Protein AF-A0A522R1K3-F1 (afdb_monomer_lite)

Sequence (287 aa):
ALHNTSAKTVRESTAVKFIVLHETSGGDGGSGFDPPFTSHFVVAADEVRQFNDLAEIEWHATIFNDAGIGIEFKNPDWVRQAEKNSASEYIDANWSGDYPSYTVPSTDKLENLVLLLQRLISKNENGFPSIDPTWLQIVSYNDISNIWNFKDSDIPPDDKKGLKKFFIYSCGTDYMRPDNFGADVKGILSHNSVSNLITVNGKTVIDEDAHTDGSFQALYSWLRIMQSNEINDAFSNAKNLFTNNVITVTTVQSYEGYNKPQGSQGYVPYSALSARKVFLIDIETML

pLDDT: mean 82.37, std 11.81, range [45.44, 97.0]

Foldseek 3Di:
DAADPDDADFAFLLLAFEEEFFELLAAQDDDLDDPPADAQWEFDLPDTDGRYDQRGQGRHQVLCSRHYHYYYYRHNFFDAPVRDDPVWDWAQLCQDPRRRIGTQGDLSRLVRVLVVQVCLQPDPPPRHDHADALDEQFAAQVLCVVFKAFDPVPQDDPVRRRPRFWHFQADLQVQPGPVNDDSPRGHYYYSRNHFDQDADPNDTATAPPGTRGCRLSSQLSSCCPPVVDDSVRSSVLSSCQSHPFKGKIWTPFWGFYWYQPVPHPDIDTPDDTDTDITIIGGRVVSD

Structure (mmCIF, N/CA/C/O backbone):
data_AF-A0A522R1K3-F1
#
_entry.id   AF-A0A522R1K3-F1
#
loop_
_atom_site.group_PDB
_atom_site.id
_atom_site.type_symbol
_atom_site.label_atom_id
_atom_site.label_alt_id
_atom_site.label_comp_id
_atom_site.label_asym_id
_atom_site.label_entity_id
_atom_site.label_seq_id
_atom_site.pdbx_PDB_ins_code
_atom_site.Cartn_x
_atom_site.Cartn_y
_atom_site.Cartn_z
_atom_site.occupancy
_atom_site.B_iso_or_equiv
_atom_site.auth_seq_id
_atom_site.auth_comp_id
_atom_site.auth_asym_id
_atom_site.auth_atom_id
_atom_site.pdbx_PDB_model_num
ATOM 1 N N . ALA A 1 1 ? 23.424 -2.559 -9.495 1.00 49.00 1 ALA A N 1
ATOM 2 C CA . ALA A 1 1 ? 23.321 -3.994 -9.791 1.00 49.00 1 ALA A CA 1
ATOM 3 C C . ALA A 1 1 ? 23.058 -4.143 -11.280 1.00 49.00 1 ALA A C 1
ATOM 5 O O . ALA A 1 1 ? 22.225 -3.408 -11.798 1.00 49.00 1 ALA A O 1
ATOM 6 N N . LEU A 1 2 ? 23.832 -4.983 -11.969 1.00 45.44 2 LEU A N 1
ATOM 7 C CA . LEU A 1 2 ? 23.470 -5.455 -13.308 1.00 45.44 2 LEU A CA 1
ATOM 8 C C . LEU A 1 2 ? 22.247 -6.375 -13.170 1.00 45.44 2 LEU A C 1
ATOM 10 O O . LEU A 1 2 ? 22.067 -6.971 -12.107 1.00 45.44 2 LEU A O 1
ATOM 14 N N . HIS A 1 3 ? 21.438 -6.446 -14.227 1.00 48.97 3 HIS A N 1
ATOM 15 C CA . HIS A 1 3 ? 20.345 -7.406 -14.421 1.00 48.97 3 HIS A CA 1
ATOM 16 C C . HIS A 1 3 ? 20.703 -8.782 -13.839 1.00 48.97 3 HIS A C 1
ATOM 18 O O . HIS A 1 3 ? 21.853 -9.213 -13.992 1.00 48.97 3 HIS A O 1
ATOM 24 N N . ASN A 1 4 ? 19.763 -9.465 -13.173 1.00 52.44 4 ASN A N 1
ATOM 25 C CA . ASN A 1 4 ? 20.041 -10.789 -12.609 1.00 52.44 4 ASN A CA 1
ATOM 26 C C . ASN A 1 4 ? 20.662 -11.710 -13.671 1.00 52.44 4 ASN A C 1
ATOM 28 O O . ASN A 1 4 ? 20.186 -11.793 -14.803 1.00 52.44 4 ASN A O 1
ATOM 32 N N . THR A 1 5 ? 21.767 -12.368 -13.310 1.00 49.44 5 THR A N 1
ATOM 33 C CA . THR A 1 5 ? 22.590 -13.181 -14.222 1.00 49.44 5 THR A CA 1
ATOM 34 C C . THR A 1 5 ? 22.129 -14.637 -14.324 1.00 49.44 5 THR A C 1
ATOM 36 O O . THR A 1 5 ? 22.734 -15.418 -15.058 1.00 49.44 5 THR A O 1
ATOM 39 N N . SER A 1 6 ? 21.058 -15.017 -13.620 1.00 53.59 6 SER A N 1
ATOM 40 C CA . SER A 1 6 ? 20.425 -16.337 -13.704 1.00 53.59 6 SER A CA 1
ATOM 41 C C . SER A 1 6 ? 18.965 -16.226 -14.131 1.00 53.59 6 SER A C 1
ATOM 43 O O . SER A 1 6 ? 18.261 -15.326 -13.682 1.00 53.59 6 SER A O 1
ATOM 45 N N . ALA A 1 7 ? 18.517 -17.168 -14.967 1.00 47.53 7 ALA A N 1
ATOM 46 C CA . ALA A 1 7 ? 17.160 -17.219 -15.504 1.00 47.53 7 ALA A CA 1
ATOM 47 C C . ALA A 1 7 ? 16.118 -17.275 -14.376 1.00 47.53 7 ALA A C 1
ATOM 49 O O . ALA A 1 7 ? 16.031 -18.273 -13.657 1.00 47.53 7 ALA A O 1
ATOM 50 N N . LYS A 1 8 ? 15.342 -16.201 -14.226 1.00 66.31 8 LYS A N 1
ATOM 51 C CA . LYS A 1 8 ? 14.141 -16.178 -13.391 1.00 66.31 8 LYS A CA 1
ATOM 52 C C . LYS A 1 8 ? 12.962 -16.773 -14.148 1.00 66.31 8 LYS A C 1
ATOM 54 O O . LYS A 1 8 ? 12.949 -16.806 -15.379 1.00 66.31 8 LYS A O 1
ATOM 59 N N . THR A 1 9 ? 11.972 -17.264 -13.409 1.00 82.31 9 THR A N 1
ATOM 60 C CA . THR A 1 9 ? 10.681 -17.639 -13.989 1.00 82.31 9 THR A CA 1
ATOM 61 C C . THR A 1 9 ? 10.058 -16.393 -14.611 1.00 82.31 9 THR A C 1
ATOM 63 O O . THR A 1 9 ? 9.935 -15.370 -13.944 1.00 82.31 9 THR A O 1
ATOM 66 N N . VAL A 1 10 ? 9.675 -16.479 -15.882 1.00 86.88 10 VAL A N 1
ATOM 67 C CA . VAL A 1 10 ? 8.982 -15.407 -16.606 1.00 86.88 10 VAL A CA 1
ATOM 68 C C . VAL A 1 10 ? 7.507 -15.782 -16.705 1.00 86.88 10 VAL A C 1
ATOM 70 O O . VAL A 1 10 ? 7.180 -16.917 -17.058 1.00 86.88 10 VAL A O 1
ATOM 73 N N . ARG A 1 11 ? 6.620 -14.843 -16.378 1.00 88.81 11 ARG A N 1
ATOM 74 C CA . ARG A 1 11 ? 5.165 -14.962 -16.564 1.00 88.81 11 ARG A CA 1
ATOM 75 C C . ARG A 1 11 ? 4.738 -14.276 -17.858 1.00 88.81 11 ARG A C 1
ATOM 77 O O . ARG A 1 11 ? 5.422 -13.391 -18.361 1.00 88.81 11 ARG A O 1
ATOM 84 N N . GLU A 1 12 ? 3.554 -14.615 -18.354 1.00 88.62 12 GLU A N 1
ATOM 85 C CA . GLU A 1 12 ? 2.903 -13.800 -19.382 1.00 88.62 12 GLU A CA 1
ATOM 86 C C . GLU A 1 12 ? 2.651 -12.386 -18.845 1.00 88.62 12 GLU A C 1
ATOM 88 O O . GLU A 1 12 ? 2.184 -12.227 -17.714 1.00 88.62 12 GLU A O 1
ATOM 93 N N . SER A 1 13 ? 2.899 -11.347 -19.648 1.00 87.44 13 SER A N 1
ATOM 94 C CA . SER A 1 13 ? 2.684 -9.959 -19.212 1.00 87.44 13 SER A CA 1
ATOM 95 C C . SER A 1 13 ? 1.250 -9.724 -18.729 1.00 87.44 13 SER A C 1
ATOM 97 O O . SER A 1 13 ? 1.048 -9.022 -17.743 1.00 87.44 13 SER A O 1
ATOM 99 N N . THR A 1 14 ? 0.260 -10.389 -19.337 1.00 86.56 14 THR A N 1
ATOM 100 C CA . THR A 1 14 ? -1.162 -10.323 -18.953 1.00 86.56 14 THR A CA 1
ATOM 101 C C . THR A 1 14 ? -1.461 -10.840 -17.545 1.00 86.56 14 THR A C 1
ATOM 103 O O . THR A 1 14 ? -2.552 -10.588 -17.036 1.00 86.56 14 THR A O 1
ATOM 106 N N . ALA A 1 15 ? -0.538 -11.584 -16.924 1.00 87.50 15 ALA A N 1
ATOM 107 C CA . ALA A 1 15 ? -0.676 -12.060 -15.550 1.00 87.50 15 ALA A CA 1
ATOM 108 C C . ALA A 1 15 ? -0.390 -10.963 -14.509 1.00 87.50 15 ALA A C 1
ATOM 110 O O . ALA A 1 15 ? -0.795 -11.106 -13.356 1.00 87.50 15 ALA A O 1
ATOM 111 N N . VAL A 1 16 ? 0.262 -9.862 -14.902 1.00 89.19 16 VAL A N 1
ATOM 112 C CA . VAL A 1 16 ? 0.470 -8.704 -14.026 1.00 89.19 16 VAL A CA 1
ATOM 113 C C . VAL A 1 16 ? -0.879 -8.069 -13.675 1.00 89.19 16 VAL A C 1
ATOM 115 O O . VAL A 1 16 ? -1.729 -7.825 -14.528 1.00 89.19 16 VAL A O 1
ATOM 118 N N . LYS A 1 17 ? -1.088 -7.783 -12.396 1.00 88.38 17 LYS A N 1
ATOM 119 C CA . LYS A 1 17 ? -2.302 -7.131 -11.891 1.00 88.38 17 LYS A CA 1
ATOM 120 C C . LYS A 1 17 ? -1.993 -5.983 -10.949 1.00 88.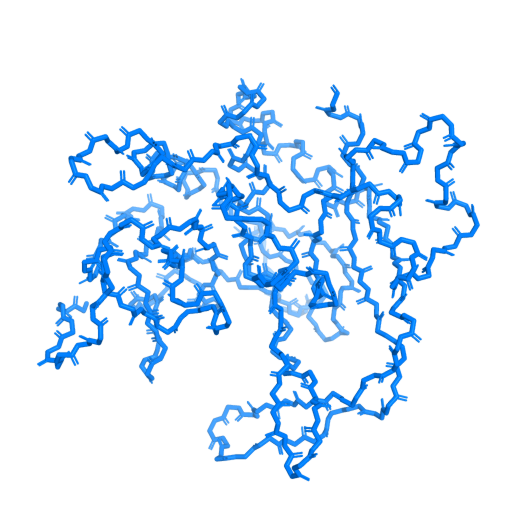38 17 LYS A C 1
ATOM 122 O O . LYS A 1 17 ? -2.757 -5.025 -10.895 1.00 88.38 17 LYS A O 1
ATOM 127 N N . PHE A 1 18 ? -0.889 -6.078 -10.216 1.00 90.38 18 PHE A N 1
ATOM 128 C CA . PHE A 1 18 ? -0.597 -5.163 -9.126 1.00 90.38 18 PHE A CA 1
ATOM 129 C C . PHE A 1 18 ? 0.747 -4.479 -9.308 1.00 90.38 18 PHE A C 1
ATOM 131 O O . PHE A 1 18 ? 1.724 -5.095 -9.733 1.00 90.38 18 PHE A O 1
ATOM 138 N N . ILE A 1 19 ? 0.802 -3.212 -8.922 1.00 93.50 19 ILE A N 1
ATOM 139 C CA . ILE A 1 19 ? 2.052 -2.546 -8.581 1.00 93.50 19 ILE A CA 1
ATOM 140 C C . ILE A 1 19 ? 2.169 -2.604 -7.061 1.00 93.50 19 ILE A C 1
ATOM 142 O O . ILE A 1 19 ? 1.290 -2.107 -6.355 1.00 93.50 19 ILE A O 1
ATOM 146 N N . VAL A 1 20 ? 3.225 -3.249 -6.572 1.00 91.75 20 VAL A N 1
ATOM 147 C CA . VAL A 1 20 ? 3.463 -3.447 -5.143 1.00 91.75 20 VAL A CA 1
ATOM 148 C C . VAL A 1 20 ? 4.571 -2.513 -4.688 1.00 91.75 20 VAL A C 1
ATOM 150 O O . VAL A 1 20 ? 5.688 -2.572 -5.205 1.00 91.75 20 VAL A O 1
ATOM 153 N N . LEU A 1 21 ? 4.246 -1.647 -3.734 1.00 92.00 21 LEU A N 1
ATOM 154 C CA . LEU A 1 21 ? 5.168 -0.661 -3.187 1.00 92.00 21 LEU A CA 1
ATOM 155 C C . LEU A 1 21 ? 5.833 -1.192 -1.921 1.00 92.00 21 LEU A C 1
ATOM 157 O O . LEU A 1 21 ? 5.138 -1.620 -0.997 1.00 92.00 21 LEU A O 1
ATOM 161 N N . HIS A 1 22 ? 7.161 -1.118 -1.906 1.00 86.94 22 HIS A N 1
ATOM 162 C CA . HIS A 1 22 ? 8.041 -1.542 -0.820 1.00 86.94 22 HIS A CA 1
ATOM 163 C C . HIS A 1 22 ? 8.870 -0.374 -0.309 1.00 86.94 22 HIS A C 1
ATOM 165 O O . HIS A 1 22 ? 9.052 0.611 -1.029 1.00 86.94 22 HIS A O 1
ATOM 171 N N . GLU A 1 23 ? 9.418 -0.508 0.892 1.00 84.44 23 GLU A N 1
ATOM 172 C CA . GLU A 1 23 ? 10.498 0.346 1.371 1.00 84.44 23 GLU A CA 1
ATOM 173 C C . GLU A 1 23 ? 11.734 -0.493 1.642 1.00 84.44 23 GLU A C 1
ATOM 175 O O . GLU A 1 23 ? 11.662 -1.582 2.185 1.00 84.44 23 GLU A O 1
ATOM 180 N N . THR A 1 24 ? 12.901 0.041 1.300 1.00 79.19 24 THR A N 1
ATOM 181 C CA . THR A 1 24 ? 14.151 -0.724 1.424 1.00 79.19 24 THR A CA 1
ATOM 182 C C . THR A 1 24 ? 14.628 -0.908 2.867 1.00 79.19 24 THR A C 1
ATOM 184 O O . THR A 1 24 ? 15.633 -1.580 3.096 1.00 79.19 24 THR A O 1
ATOM 187 N N . SER A 1 25 ? 14.036 -0.167 3.809 1.00 72.81 25 SER A N 1
ATOM 188 C CA . SER A 1 25 ? 14.450 0.023 5.210 1.00 72.81 25 SER A CA 1
ATOM 189 C C . SER A 1 25 ? 15.895 0.490 5.461 1.00 72.81 25 SER A C 1
ATOM 191 O O . SER A 1 25 ? 16.253 0.852 6.581 1.00 72.81 25 SER A O 1
ATOM 193 N N . GLY A 1 26 ? 16.730 0.561 4.424 1.00 64.19 26 GLY A N 1
ATOM 194 C CA . GLY A 1 26 ? 18.155 0.877 4.459 1.00 64.19 26 GLY A CA 1
ATOM 195 C C . GLY A 1 26 ? 18.498 2.307 4.047 1.00 64.19 26 GLY A C 1
ATOM 196 O O . GLY A 1 26 ? 19.512 2.516 3.389 1.00 64.19 26 GLY A O 1
ATOM 197 N N . GLY A 1 27 ? 17.688 3.307 4.402 1.00 61.69 27 GLY A N 1
ATOM 198 C CA . GLY A 1 27 ? 17.958 4.701 4.027 1.00 61.69 27 GLY A CA 1
ATOM 199 C C . GLY A 1 27 ? 18.209 4.895 2.524 1.00 61.69 27 GLY A C 1
ATOM 200 O O . GLY A 1 27 ? 17.693 4.157 1.694 1.00 61.69 27 GLY A O 1
ATOM 201 N N . ASP A 1 28 ? 19.024 5.890 2.161 1.00 63.84 28 ASP A N 1
ATOM 202 C CA . ASP A 1 28 ? 19.372 6.158 0.751 1.00 63.84 28 ASP A CA 1
ATOM 203 C C . ASP A 1 28 ? 20.557 5.321 0.229 1.00 63.84 28 ASP A C 1
ATOM 205 O O . ASP A 1 28 ? 20.946 5.414 -0.940 1.00 63.84 28 ASP A O 1
ATOM 209 N N . GLY A 1 29 ? 21.144 4.488 1.091 1.00 59.28 29 GLY A N 1
ATOM 210 C CA . GLY A 1 29 ? 22.273 3.625 0.759 1.00 59.28 29 GLY A CA 1
ATOM 211 C C . GLY A 1 29 ? 21.864 2.332 0.043 1.00 59.28 29 GLY A C 1
ATOM 212 O O . GLY A 1 29 ? 20.708 1.925 0.030 1.00 59.28 29 GLY A O 1
ATOM 213 N N . GLY A 1 30 ? 22.843 1.643 -0.548 1.00 67.69 30 GLY A N 1
ATOM 214 C CA . GLY A 1 30 ? 22.648 0.301 -1.108 1.00 67.69 30 GLY A CA 1
ATOM 215 C C . GLY A 1 30 ? 21.974 0.242 -2.487 1.00 67.69 30 GLY A C 1
ATOM 216 O O . GLY A 1 30 ? 21.688 1.250 -3.142 1.00 67.69 30 GLY A O 1
ATOM 217 N N . SER A 1 31 ? 21.784 -0.987 -2.977 1.00 68.62 31 SER A N 1
ATOM 218 C CA . SER A 1 31 ? 21.205 -1.263 -4.298 1.00 68.62 31 SER A CA 1
ATOM 219 C C . SER A 1 31 ? 19.687 -1.164 -4.340 1.00 68.62 31 SER A C 1
ATOM 221 O O . SER A 1 31 ? 19.173 -0.999 -5.443 1.00 68.62 31 SER A O 1
ATOM 223 N N . GLY A 1 32 ? 19.014 -1.232 -3.189 1.00 68.62 32 GLY A N 1
ATOM 224 C CA . GLY A 1 32 ? 17.555 -1.259 -3.066 1.00 68.62 32 GLY A CA 1
ATOM 225 C C . GLY A 1 32 ? 16.942 -2.652 -2.897 1.00 68.62 32 GLY A C 1
ATOM 226 O O . GLY A 1 32 ? 15.734 -2.754 -2.939 1.00 68.62 32 GLY A O 1
ATOM 227 N N . PHE A 1 33 ? 17.740 -3.713 -2.748 1.00 71.38 33 PHE A N 1
ATOM 228 C CA . PHE A 1 33 ? 17.287 -5.064 -2.383 1.00 71.38 33 PHE A CA 1
ATOM 229 C C . PHE A 1 33 ? 18.489 -5.911 -1.932 1.00 71.38 33 PHE A C 1
ATOM 231 O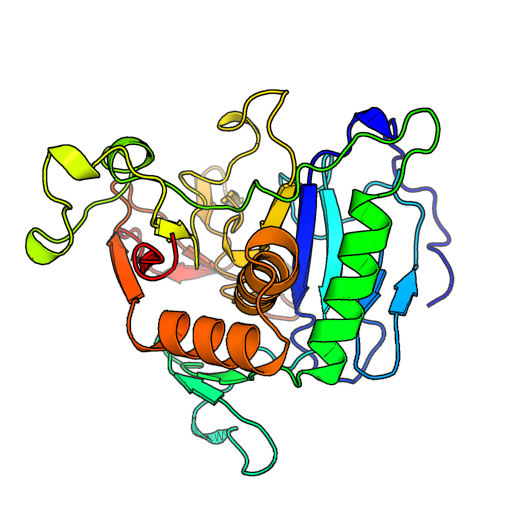 O . PHE A 1 33 ? 19.631 -5.582 -2.289 1.00 71.38 33 PHE A O 1
ATOM 238 N N . ASP A 1 34 ? 18.226 -7.000 -1.200 1.00 68.38 34 ASP A N 1
ATOM 239 C CA . ASP A 1 34 ? 19.223 -7.975 -0.735 1.00 68.38 34 ASP A CA 1
ATOM 240 C C . ASP A 1 34 ? 18.874 -9.397 -1.226 1.00 68.38 34 ASP A C 1
ATOM 242 O O . ASP A 1 34 ? 17.883 -9.982 -0.772 1.00 68.38 34 ASP A O 1
ATOM 246 N N . PRO A 1 35 ? 19.648 -9.973 -2.170 1.00 68.50 35 PRO A N 1
ATOM 247 C CA . PRO A 1 35 ? 19.396 -11.315 -2.674 1.00 68.50 35 PRO A CA 1
ATOM 248 C C . PRO A 1 35 ? 19.244 -12.360 -1.550 1.00 68.50 35 PRO A C 1
ATOM 250 O O . PRO A 1 35 ? 20.038 -12.393 -0.612 1.00 68.50 35 PRO A O 1
ATOM 253 N N . PRO A 1 36 ? 18.271 -13.278 -1.665 1.00 66.94 36 PRO A N 1
ATOM 254 C CA . PRO A 1 36 ? 17.527 -13.594 -2.882 1.00 66.94 36 PRO A CA 1
ATOM 255 C C . PRO A 1 36 ? 16.277 -12.723 -3.114 1.00 66.94 36 PRO A C 1
ATOM 257 O O . PRO A 1 36 ? 15.611 -12.896 -4.135 1.00 66.94 36 PRO A O 1
ATOM 260 N N . PHE A 1 37 ? 15.961 -11.794 -2.208 1.00 77.50 37 PHE A N 1
ATOM 261 C CA . PHE A 1 37 ? 14.847 -10.861 -2.367 1.00 77.50 37 PHE A CA 1
ATOM 262 C C . PHE A 1 37 ? 15.212 -9.791 -3.390 1.00 77.50 37 PHE A C 1
ATOM 264 O O . PHE A 1 37 ? 16.328 -9.270 -3.413 1.00 77.50 37 PHE A O 1
ATOM 271 N N . THR A 1 38 ? 14.305 -9.551 -4.327 1.00 82.50 38 THR A N 1
ATOM 272 C CA . THR A 1 38 ? 14.588 -8.787 -5.544 1.00 82.50 38 THR A CA 1
ATOM 273 C C . THR A 1 38 ? 13.338 -8.062 -6.019 1.00 82.50 38 THR A C 1
ATOM 275 O O . THR A 1 38 ? 12.224 -8.465 -5.693 1.00 82.50 38 THR A O 1
ATOM 278 N N . SER A 1 39 ? 13.523 -6.992 -6.790 1.00 88.94 39 SER A N 1
ATOM 279 C CA . SER A 1 39 ? 12.451 -6.125 -7.270 1.00 88.94 39 SER A CA 1
ATOM 280 C C . SER A 1 39 ? 12.653 -5.721 -8.730 1.00 88.94 39 SER A C 1
ATOM 282 O O . SER A 1 39 ? 13.711 -5.937 -9.330 1.00 88.94 39 SER A O 1
ATOM 284 N N . HIS A 1 40 ? 11.626 -5.109 -9.316 1.00 92.94 40 HIS A N 1
ATOM 285 C CA . HIS A 1 40 ? 11.681 -4.629 -10.695 1.00 92.94 40 HIS A CA 1
ATOM 286 C C . HIS A 1 40 ? 12.310 -3.243 -10.771 1.00 92.94 40 HIS A C 1
ATOM 288 O O . HIS A 1 40 ? 13.076 -2.964 -11.693 1.00 92.94 40 HIS A O 1
ATOM 294 N N . PHE A 1 41 ? 12.006 -2.382 -9.798 1.00 93.75 41 PHE A N 1
ATOM 295 C CA . PHE A 1 41 ? 12.499 -1.012 -9.744 1.00 93.75 41 PHE A CA 1
ATOM 296 C C . PHE A 1 41 ? 13.023 -0.651 -8.365 1.00 93.75 41 PHE A C 1
ATOM 298 O O . PHE A 1 41 ? 12.552 -1.173 -7.360 1.00 93.75 41 PHE A O 1
ATOM 305 N N . VAL A 1 42 ? 13.926 0.327 -8.343 1.00 92.75 42 VAL A N 1
ATOM 306 C CA . VAL A 1 42 ? 14.194 1.159 -7.172 1.00 92.75 42 VAL A CA 1
ATOM 307 C C . VAL A 1 42 ? 13.872 2.618 -7.480 1.00 92.75 42 VAL A C 1
ATOM 309 O O . VAL A 1 42 ? 14.107 3.085 -8.602 1.00 92.75 42 VAL A O 1
ATOM 312 N N . VAL A 1 43 ? 13.362 3.333 -6.480 1.00 93.25 43 VAL A N 1
ATOM 313 C CA . VAL A 1 43 ? 13.085 4.772 -6.526 1.00 93.25 43 VAL A CA 1
ATOM 314 C C . VAL A 1 43 ? 13.776 5.480 -5.361 1.00 93.25 43 VAL A C 1
ATOM 316 O O . VAL A 1 43 ? 13.705 5.028 -4.224 1.00 93.25 43 VAL A O 1
ATOM 319 N N . ALA A 1 44 ? 14.421 6.607 -5.652 1.00 90.31 44 ALA A N 1
ATOM 320 C CA . ALA A 1 44 ? 15.045 7.535 -4.713 1.00 90.31 44 ALA A CA 1
ATOM 321 C C . ALA A 1 44 ? 14.840 8.985 -5.195 1.00 90.31 44 ALA A C 1
ATOM 323 O O . ALA A 1 44 ? 14.106 9.237 -6.152 1.00 90.31 44 ALA A O 1
ATOM 324 N N . ALA A 1 45 ? 15.498 9.956 -4.555 1.00 87.19 45 ALA A N 1
ATOM 325 C CA . ALA A 1 45 ? 15.337 11.377 -4.900 1.00 87.19 45 ALA A CA 1
ATOM 326 C C . ALA A 1 45 ? 15.966 11.701 -6.263 1.00 87.19 45 ALA A C 1
ATOM 328 O O . ALA A 1 45 ? 15.473 12.534 -7.016 1.00 87.19 45 ALA A O 1
ATOM 329 N N . ASP A 1 46 ? 17.047 11.003 -6.582 1.00 87.56 46 ASP A N 1
ATOM 330 C CA . ASP A 1 46 ? 17.899 11.187 -7.750 1.00 87.56 46 ASP A CA 1
ATOM 331 C C . ASP A 1 46 ? 17.966 9.928 -8.634 1.00 87.56 46 ASP A C 1
ATOM 333 O O . ASP A 1 46 ? 18.733 9.875 -9.595 1.00 87.56 46 ASP A O 1
ATOM 337 N N . GLU A 1 47 ? 17.153 8.911 -8.332 1.00 88.69 47 GLU A N 1
ATOM 338 C CA . GLU A 1 47 ? 17.199 7.608 -8.990 1.00 88.69 47 GLU A CA 1
ATOM 339 C C . GLU A 1 47 ? 15.786 7.077 -9.262 1.00 88.69 47 GLU A C 1
ATOM 341 O O . GLU A 1 47 ? 14.982 6.901 -8.353 1.00 88.69 47 GLU A O 1
ATOM 346 N N . VAL A 1 48 ? 15.510 6.739 -10.521 1.00 93.19 48 VAL A N 1
ATOM 347 C CA . VAL A 1 48 ? 14.482 5.758 -10.887 1.00 93.19 48 VAL A CA 1
ATOM 348 C C . VAL A 1 48 ? 15.171 4.750 -11.784 1.00 93.19 48 VAL A C 1
ATOM 350 O O . VAL A 1 48 ? 15.554 5.070 -12.912 1.00 93.19 48 VAL A O 1
ATOM 353 N N . ARG A 1 49 ? 15.385 3.539 -11.278 1.00 91.88 49 ARG A N 1
ATOM 354 C CA . ARG A 1 49 ? 16.137 2.511 -11.998 1.00 91.88 49 ARG A CA 1
ATOM 355 C C . ARG A 1 49 ? 15.343 1.224 -12.065 1.00 91.88 49 ARG A C 1
ATOM 357 O O . ARG A 1 49 ? 14.902 0.714 -11.044 1.00 91.88 49 ARG A O 1
ATOM 364 N N . GLN A 1 50 ? 15.239 0.683 -13.273 1.00 92.06 50 GLN A N 1
ATOM 365 C CA . GLN A 1 50 ? 14.750 -0.667 -13.516 1.00 92.06 50 GLN A CA 1
ATOM 366 C C . GLN A 1 50 ? 15.904 -1.670 -13.416 1.00 92.06 50 GLN A C 1
ATOM 368 O O . GLN A 1 50 ? 16.994 -1.413 -13.933 1.00 92.06 50 GLN A O 1
ATOM 373 N N . PHE A 1 51 ? 15.663 -2.805 -12.770 1.00 87.44 51 PHE A N 1
ATOM 374 C CA . PHE A 1 51 ? 16.627 -3.898 -12.638 1.00 87.44 51 PHE A CA 1
ATOM 375 C C . PHE A 1 51 ? 16.352 -5.055 -13.584 1.00 87.44 51 PHE A C 1
ATOM 377 O O . PHE A 1 51 ? 17.288 -5.551 -14.209 1.00 87.44 51 PHE A O 1
ATOM 384 N N . ASN A 1 52 ? 15.090 -5.476 -13.650 1.00 86.25 52 ASN A N 1
ATOM 385 C CA . ASN A 1 52 ? 14.647 -6.695 -14.323 1.00 86.25 52 ASN A CA 1
ATOM 386 C C . ASN A 1 52 ? 13.400 -6.394 -15.175 1.00 86.25 52 ASN A C 1
ATOM 388 O O . ASN A 1 52 ? 12.767 -5.338 -15.022 1.00 86.25 52 ASN A O 1
ATOM 392 N N . ASP A 1 53 ? 13.063 -7.287 -16.105 1.00 88.88 53 ASP A N 1
ATOM 393 C CA . ASP A 1 53 ? 11.869 -7.147 -16.944 1.00 88.88 53 ASP A CA 1
ATOM 394 C C . ASP A 1 53 ? 10.572 -7.231 -16.113 1.00 88.88 53 ASP A C 1
ATOM 396 O O . ASP A 1 53 ? 10.514 -7.942 -15.117 1.00 88.88 53 ASP A O 1
ATOM 400 N N . LEU A 1 54 ? 9.504 -6.530 -16.518 1.00 91.12 54 LEU A N 1
ATOM 401 C CA . LEU A 1 54 ? 8.206 -6.533 -15.813 1.00 91.12 54 LEU A CA 1
ATOM 402 C C . LEU A 1 54 ? 7.513 -7.906 -15.805 1.00 91.12 54 LEU A C 1
ATOM 404 O O . LEU A 1 54 ? 6.610 -8.149 -14.997 1.00 91.12 54 LEU A O 1
ATOM 408 N N . ALA A 1 55 ? 7.881 -8.770 -16.749 1.00 89.31 55 ALA A N 1
ATOM 409 C CA . ALA A 1 55 ? 7.406 -10.138 -16.866 1.00 89.31 55 ALA A CA 1
ATOM 410 C C . ALA A 1 55 ? 8.248 -11.134 -16.052 1.00 89.31 55 ALA A C 1
ATOM 412 O O . ALA A 1 55 ? 7.848 -12.291 -15.924 1.00 89.31 55 ALA A O 1
ATOM 413 N N . GLU A 1 56 ? 9.392 -10.734 -15.496 1.00 89.62 56 GLU A N 1
ATOM 414 C CA . GLU A 1 56 ? 10.128 -11.591 -14.568 1.00 89.62 56 GLU A CA 1
ATOM 415 C C . GLU A 1 56 ? 9.389 -11.686 -13.230 1.00 89.62 56 GLU A C 1
ATOM 417 O O . GLU A 1 56 ? 8.814 -10.721 -12.730 1.00 89.62 56 GLU A O 1
ATOM 422 N N . ILE A 1 57 ? 9.363 -12.884 -12.648 1.00 88.69 57 ILE A N 1
ATOM 423 C CA . ILE A 1 57 ? 8.836 -13.084 -11.301 1.00 88.69 57 ILE A CA 1
ATOM 424 C C . ILE A 1 57 ? 9.950 -12.758 -10.311 1.00 88.69 57 ILE A C 1
ATOM 426 O O . ILE A 1 57 ? 10.922 -13.500 -10.149 1.00 88.69 57 ILE A O 1
ATOM 430 N N . GLU A 1 58 ? 9.775 -11.631 -9.640 1.00 87.31 58 GLU A N 1
ATOM 431 C CA . GLU A 1 58 ? 10.672 -11.105 -8.622 1.00 87.31 58 GLU A CA 1
ATOM 432 C C . GLU A 1 58 ? 10.197 -11.503 -7.216 1.00 87.31 58 GLU A C 1
ATOM 434 O O . GLU A 1 58 ? 9.016 -11.765 -6.991 1.00 87.31 58 GLU A O 1
ATOM 439 N N . TRP A 1 59 ? 11.122 -11.583 -6.258 1.00 84.50 59 TRP A N 1
ATOM 440 C CA . TRP A 1 59 ? 10.818 -12.011 -4.886 1.00 84.50 59 TRP A CA 1
ATOM 441 C C . TRP A 1 59 ? 10.700 -10.802 -3.962 1.00 84.50 59 TRP A C 1
ATOM 443 O O . TRP A 1 59 ? 11.622 -10.529 -3.197 1.00 84.50 59 TRP A O 1
ATOM 453 N N . HIS A 1 60 ? 9.571 -10.096 -4.048 1.00 81.62 60 HIS A N 1
ATOM 454 C CA . HIS A 1 60 ? 9.326 -8.865 -3.285 1.00 81.62 60 HIS A CA 1
ATOM 455 C C . HIS A 1 60 ? 8.083 -8.923 -2.389 1.00 81.62 60 HIS A C 1
ATOM 457 O O . HIS A 1 60 ? 8.074 -8.332 -1.329 1.00 81.62 60 HIS A O 1
ATOM 463 N N . ALA A 1 61 ? 7.014 -9.620 -2.780 1.00 80.69 61 ALA A N 1
ATOM 464 C CA . ALA A 1 61 ? 5.707 -9.585 -2.112 1.00 80.69 61 ALA A CA 1
ATOM 465 C C . ALA A 1 61 ? 5.039 -10.963 -1.998 1.00 80.69 61 ALA A C 1
ATOM 467 O O . ALA A 1 61 ? 3.821 -11.074 -2.134 1.00 80.69 61 ALA A O 1
ATOM 468 N N . THR A 1 62 ? 5.846 -12.014 -1.829 1.00 77.50 62 THR A N 1
ATOM 469 C CA . THR A 1 62 ? 5.413 -13.399 -1.557 1.00 77.50 62 THR A CA 1
ATOM 470 C C . THR A 1 62 ? 4.228 -13.885 -2.400 1.00 77.50 62 THR A C 1
ATOM 472 O O . THR A 1 62 ? 4.416 -14.227 -3.564 1.00 77.50 62 THR A O 1
ATOM 475 N N . ILE A 1 63 ? 3.014 -13.918 -1.841 1.00 76.62 63 ILE A N 1
ATOM 476 C CA . ILE A 1 63 ? 1.779 -14.398 -2.465 1.00 76.62 63 ILE A CA 1
ATOM 477 C C . ILE A 1 63 ? 1.340 -13.520 -3.646 1.00 76.62 63 ILE A C 1
ATOM 479 O O . ILE A 1 63 ? 0.552 -13.962 -4.475 1.00 76.62 63 ILE A O 1
ATOM 483 N N . PHE A 1 64 ? 1.874 -12.302 -3.762 1.00 84.75 64 PHE A N 1
ATOM 484 C CA . PHE A 1 64 ? 1.669 -11.400 -4.895 1.00 84.75 64 PHE A CA 1
ATOM 485 C C . PHE A 1 64 ? 2.825 -11.403 -5.902 1.00 84.75 64 PHE A C 1
ATOM 487 O O . PHE A 1 64 ? 2.712 -10.716 -6.917 1.00 84.75 64 PHE A O 1
ATOM 494 N N . ASN A 1 65 ? 3.906 -12.166 -5.687 1.00 86.19 65 ASN A N 1
ATOM 495 C CA . ASN A 1 65 ? 5.050 -12.196 -6.612 1.00 86.19 65 ASN A CA 1
ATOM 496 C C . ASN A 1 65 ? 4.628 -12.531 -8.041 1.00 86.19 65 ASN A C 1
ATOM 498 O O . ASN A 1 65 ? 5.073 -11.871 -8.972 1.00 86.19 65 ASN A O 1
ATOM 502 N N . ASP A 1 66 ? 3.719 -13.491 -8.217 1.00 86.88 66 ASP A N 1
ATOM 503 C CA . ASP A 1 66 ? 3.307 -13.971 -9.540 1.00 86.88 66 ASP A CA 1
ATOM 504 C C . ASP A 1 66 ? 2.441 -12.964 -10.309 1.00 86.88 66 ASP A C 1
ATOM 506 O O . ASP A 1 66 ? 2.381 -13.019 -11.534 1.00 86.88 66 ASP A O 1
ATOM 510 N N . ALA A 1 67 ? 1.816 -12.006 -9.621 1.00 88.38 67 ALA A N 1
ATOM 511 C CA . ALA A 1 67 ? 0.919 -11.013 -10.220 1.00 88.38 67 ALA A CA 1
ATOM 512 C C . ALA A 1 67 ? 1.397 -9.561 -10.029 1.00 88.38 67 ALA A C 1
ATOM 514 O O . ALA A 1 67 ? 0.676 -8.625 -10.386 1.00 88.38 67 ALA A O 1
ATOM 515 N N . GLY A 1 68 ? 2.578 -9.358 -9.444 1.00 90.06 68 GLY A N 1
ATOM 516 C CA . GLY A 1 68 ? 3.034 -8.061 -8.956 1.00 90.06 68 GLY A CA 1
ATOM 517 C C . GLY A 1 68 ? 4.284 -7.535 -9.655 1.00 90.06 68 GLY A C 1
ATOM 518 O O . GLY A 1 68 ? 5.213 -8.286 -9.950 1.00 90.06 68 GLY A O 1
ATOM 519 N N . ILE A 1 69 ? 4.324 -6.219 -9.854 1.00 92.88 69 ILE A N 1
ATOM 520 C CA . ILE A 1 69 ? 5.543 -5.451 -10.116 1.00 92.88 69 ILE A CA 1
ATOM 521 C C . ILE A 1 69 ? 5.983 -4.814 -8.800 1.00 92.88 69 ILE A C 1
ATOM 523 O O . ILE A 1 69 ? 5.351 -3.872 -8.331 1.00 92.88 69 ILE A O 1
ATOM 527 N N . GLY A 1 70 ? 7.051 -5.327 -8.199 1.00 92.44 70 GLY A N 1
ATOM 528 C CA . GLY A 1 70 ? 7.668 -4.745 -7.009 1.00 92.44 70 GLY A CA 1
ATOM 529 C C . GLY A 1 70 ? 8.514 -3.513 -7.309 1.00 92.44 70 GLY A C 1
ATOM 530 O O . GLY A 1 70 ? 9.408 -3.562 -8.161 1.00 92.44 70 GLY A O 1
ATOM 531 N N . ILE A 1 71 ? 8.253 -2.439 -6.570 1.00 93.56 71 ILE A N 1
ATOM 532 C CA . ILE A 1 71 ? 9.036 -1.204 -6.560 1.00 93.56 71 ILE A CA 1
ATOM 533 C C . ILE A 1 71 ? 9.593 -0.999 -5.156 1.00 93.56 71 ILE A C 1
ATOM 535 O O . ILE A 1 71 ? 8.829 -0.877 -4.206 1.00 93.56 71 ILE A O 1
ATOM 539 N N . GLU A 1 72 ? 10.912 -0.909 -5.057 1.00 90.31 72 GLU A N 1
ATOM 540 C CA . GLU A 1 72 ? 11.637 -0.631 -3.822 1.00 90.31 72 GLU A CA 1
ATOM 541 C C . GLU A 1 72 ? 11.852 0.868 -3.661 1.00 90.31 72 GLU A C 1
ATOM 543 O O . GLU A 1 72 ? 12.514 1.511 -4.477 1.00 90.31 72 GLU A O 1
ATOM 548 N N . PHE A 1 73 ? 11.282 1.455 -2.620 1.00 90.56 73 PHE A N 1
ATOM 549 C CA . PHE A 1 73 ? 11.418 2.875 -2.344 1.00 90.56 73 PHE A CA 1
ATOM 550 C C . PHE A 1 73 ? 12.519 3.104 -1.301 1.00 90.56 73 PHE A C 1
ATOM 552 O O . PHE A 1 73 ? 12.436 2.625 -0.169 1.00 90.56 73 PHE A O 1
ATOM 559 N N . LYS A 1 74 ? 13.573 3.839 -1.673 1.00 88.69 74 LYS A N 1
ATOM 560 C CA . LYS A 1 74 ? 14.691 4.160 -0.778 1.00 88.69 74 LYS A CA 1
ATOM 561 C C . LYS A 1 74 ? 14.270 5.176 0.273 1.00 88.69 74 LYS A C 1
ATOM 563 O O . LYS A 1 74 ? 14.213 6.387 0.034 1.00 88.69 74 LYS A O 1
ATOM 568 N N . ASN A 1 75 ? 13.976 4.651 1.449 1.00 84.75 75 ASN A N 1
ATOM 569 C CA . ASN A 1 75 ? 13.609 5.402 2.629 1.00 84.75 75 ASN A CA 1
ATOM 570 C C . ASN A 1 75 ? 14.076 4.629 3.869 1.00 84.75 75 ASN A C 1
ATOM 572 O O . ASN A 1 75 ? 14.052 3.394 3.858 1.00 84.75 75 ASN A O 1
ATOM 576 N N . PRO A 1 76 ? 14.550 5.316 4.924 1.00 78.06 76 PRO A N 1
ATOM 577 C CA . PRO A 1 76 ? 14.664 4.684 6.227 1.00 78.06 76 PRO A CA 1
ATOM 578 C C . PRO A 1 76 ? 13.268 4.250 6.675 1.00 78.06 76 PRO A C 1
ATOM 580 O O . PRO A 1 76 ? 12.331 5.037 6.579 1.00 78.06 76 PRO A O 1
ATOM 583 N N . ASP A 1 77 ? 13.150 3.029 7.177 1.00 71.00 77 ASP A N 1
ATOM 584 C CA . ASP A 1 77 ? 11.885 2.516 7.706 1.00 71.00 77 ASP A CA 1
ATOM 585 C C . ASP A 1 77 ? 11.607 3.117 9.102 1.00 71.00 77 ASP A C 1
ATOM 587 O O . ASP A 1 77 ? 12.028 4.243 9.420 1.00 71.00 77 ASP A O 1
ATOM 591 N N . TRP A 1 78 ? 10.889 2.389 9.956 1.00 75.00 78 TRP A N 1
ATOM 592 C CA . TRP A 1 78 ? 10.666 2.761 11.342 1.00 75.00 78 TRP A CA 1
ATOM 593 C C . TRP A 1 78 ? 11.971 2.958 12.100 1.00 75.00 78 TRP A C 1
ATOM 595 O O . TRP A 1 78 ? 12.880 2.129 12.070 1.00 75.00 78 TRP A O 1
ATOM 605 N N . VAL A 1 79 ? 12.025 4.041 12.865 1.00 75.88 79 VAL A N 1
ATOM 606 C CA . VAL A 1 79 ? 13.144 4.346 13.750 1.00 75.88 79 VAL A CA 1
ATOM 607 C C . VAL A 1 79 ? 12.716 4.248 15.203 1.00 75.88 79 VAL A C 1
ATOM 609 O O . VAL A 1 79 ? 11.578 4.565 15.579 1.00 75.88 79 VAL A O 1
ATOM 612 N N . ARG A 1 80 ? 13.657 3.850 16.060 1.00 76.31 80 ARG A N 1
ATOM 613 C CA . ARG A 1 80 ? 13.477 3.987 17.506 1.00 76.31 80 ARG A CA 1
ATOM 614 C C . ARG A 1 80 ? 13.397 5.465 17.855 1.00 76.31 80 ARG A C 1
ATOM 616 O O . ARG A 1 80 ? 14.012 6.315 17.212 1.00 76.31 80 ARG A O 1
ATOM 623 N N . GLN A 1 81 ? 12.744 5.793 18.966 1.00 72.94 81 GLN A N 1
ATOM 624 C CA . GLN A 1 81 ? 12.683 7.187 19.413 1.00 72.94 81 GLN A CA 1
ATOM 625 C C . GLN A 1 81 ? 14.074 7.806 19.651 1.00 72.94 81 GLN A C 1
ATOM 627 O O . GLN A 1 81 ? 14.260 8.996 19.413 1.00 72.94 81 GLN A O 1
ATOM 632 N N . ALA A 1 82 ? 15.054 6.998 20.068 1.00 76.81 82 ALA A N 1
ATOM 633 C CA . ALA A 1 82 ? 16.443 7.423 20.255 1.00 76.81 82 ALA A CA 1
ATOM 634 C C . ALA A 1 82 ? 17.221 7.645 18.939 1.00 76.81 82 ALA A C 1
ATOM 636 O O . ALA A 1 82 ? 18.285 8.256 18.966 1.00 76.81 82 ALA A O 1
ATOM 637 N N . GLU A 1 83 ? 16.710 7.155 17.807 1.00 80.19 83 GLU A N 1
ATOM 638 C CA . GLU A 1 83 ? 17.331 7.255 16.477 1.00 80.19 83 GLU A CA 1
ATOM 639 C C . GLU A 1 83 ? 16.770 8.429 15.656 1.00 80.19 83 GLU A C 1
ATOM 641 O O . GLU A 1 83 ? 17.318 8.775 14.606 1.00 80.19 83 GLU A O 1
ATOM 646 N N . LYS A 1 84 ? 15.707 9.087 16.148 1.00 84.56 84 LYS A N 1
ATOM 647 C CA . LYS A 1 84 ? 15.181 10.320 15.555 1.00 84.56 84 LYS A CA 1
ATOM 648 C C . LYS A 1 84 ? 16.254 11.404 15.533 1.00 84.56 84 LYS A C 1
ATOM 650 O O . LYS A 1 84 ? 16.900 11.683 16.542 1.00 84.56 84 LYS A O 1
ATOM 655 N N . ASN A 1 85 ? 16.382 12.081 14.400 1.00 83.19 85 ASN A N 1
ATOM 656 C CA . ASN A 1 85 ? 17.277 13.222 14.240 1.00 83.19 85 ASN A CA 1
ATOM 657 C C . ASN A 1 85 ? 16.521 14.458 13.729 1.00 83.19 85 ASN A C 1
ATOM 659 O O . ASN A 1 85 ? 15.384 14.372 13.287 1.00 83.19 85 ASN A O 1
ATOM 663 N N . SER A 1 86 ? 17.144 15.633 13.781 1.00 83.88 86 SER A N 1
ATOM 664 C CA . SER A 1 86 ? 16.506 16.880 13.334 1.00 83.88 86 SER A CA 1
ATOM 665 C C . SER A 1 86 ? 16.495 17.074 11.813 1.00 83.88 86 SER A C 1
ATOM 667 O O . SER A 1 86 ? 15.977 18.083 11.346 1.00 83.88 86 SER A O 1
ATOM 669 N N . ALA A 1 87 ? 17.127 16.180 11.047 1.00 82.81 87 ALA A N 1
ATOM 670 C CA . ALA A 1 87 ? 17.234 16.285 9.592 1.00 82.81 87 ALA A CA 1
ATOM 671 C C . ALA A 1 87 ? 16.096 15.563 8.855 1.00 82.81 87 ALA A C 1
ATOM 673 O O . ALA A 1 87 ? 15.934 15.763 7.656 1.00 82.81 87 ALA A O 1
ATOM 674 N N . SER A 1 88 ? 15.328 14.728 9.557 1.00 84.88 88 SER A N 1
ATOM 675 C CA . SER A 1 88 ? 14.207 13.971 9.000 1.00 84.88 88 SER A CA 1
ATOM 676 C C . SER A 1 88 ? 12.906 14.340 9.701 1.00 84.88 88 SER A C 1
ATOM 678 O O . SER A 1 88 ? 12.897 14.732 10.869 1.00 84.88 88 SER A O 1
ATOM 680 N N . GLU A 1 89 ? 11.801 14.199 8.980 1.00 87.62 89 GLU A N 1
ATOM 681 C CA . GLU A 1 89 ? 10.466 14.295 9.553 1.00 87.62 89 GLU A CA 1
ATOM 682 C C . GLU A 1 89 ? 9.952 12.897 9.917 1.00 87.62 89 GLU A C 1
ATOM 684 O O . GLU A 1 89 ? 10.240 11.928 9.215 1.00 87.62 89 GLU A O 1
ATOM 689 N N . TYR A 1 90 ? 9.187 12.792 11.007 1.00 87.25 90 TYR A N 1
ATOM 690 C CA . TYR A 1 90 ? 8.669 11.519 11.503 1.00 87.25 90 TYR A CA 1
ATOM 691 C C . TYR A 1 90 ? 7.173 11.583 11.814 1.00 87.25 90 TYR A C 1
ATOM 693 O O . TYR A 1 90 ? 6.692 12.599 12.317 1.00 87.25 90 TYR A O 1
ATOM 701 N N . ILE A 1 91 ? 6.465 10.474 11.589 1.00 83.62 91 ILE A N 1
ATOM 702 C CA . ILE A 1 91 ? 5.092 10.245 12.066 1.00 83.62 91 ILE A CA 1
ATOM 703 C C . ILE A 1 91 ? 5.121 9.141 13.119 1.00 83.62 91 ILE A C 1
ATOM 705 O O . ILE A 1 91 ? 5.580 8.032 12.855 1.00 83.62 91 ILE A O 1
ATOM 709 N N . ASP A 1 92 ? 4.596 9.426 14.307 1.00 77.56 92 ASP A N 1
ATOM 710 C CA . ASP A 1 92 ? 4.438 8.425 15.360 1.00 77.56 92 ASP A CA 1
ATOM 711 C C . ASP A 1 92 ? 3.150 7.634 15.130 1.00 77.56 92 ASP A C 1
ATOM 713 O O . ASP A 1 92 ? 2.065 8.119 15.440 1.00 77.56 92 ASP A O 1
ATOM 717 N N . ALA A 1 93 ? 3.259 6.414 1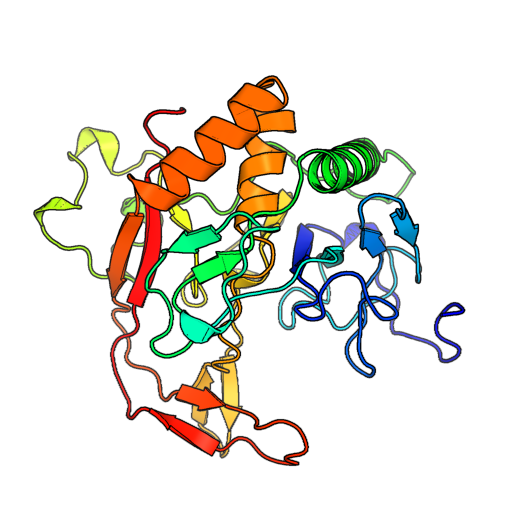4.599 1.00 64.62 93 ALA A N 1
ATOM 718 C CA . ALA A 1 93 ? 2.094 5.539 14.439 1.00 64.62 93 ALA A CA 1
ATOM 719 C C . ALA A 1 93 ? 1.952 4.503 15.562 1.00 64.62 93 ALA A C 1
ATOM 721 O O . ALA A 1 93 ? 0.971 3.762 15.566 1.00 64.62 93 ALA A O 1
ATOM 722 N N . ASN A 1 94 ? 2.900 4.442 16.516 1.00 62.00 94 ASN A N 1
ATOM 723 C CA . ASN A 1 94 ? 2.871 3.535 17.678 1.00 62.00 94 ASN A CA 1
ATOM 724 C C . ASN A 1 94 ? 2.512 2.082 17.299 1.00 62.00 94 ASN A C 1
ATOM 726 O O . ASN A 1 94 ? 1.780 1.390 18.015 1.00 62.00 94 ASN A O 1
ATOM 730 N N . TRP A 1 95 ? 2.993 1.654 16.131 1.00 59.16 95 TRP A N 1
ATOM 731 C CA . TRP A 1 95 ? 2.574 0.427 15.464 1.00 59.16 95 TRP A CA 1
ATOM 732 C C . TRP A 1 95 ? 3.318 -0.801 15.998 1.00 59.16 95 TRP A C 1
ATOM 734 O O . TRP A 1 95 ? 2.702 -1.830 16.279 1.00 59.16 95 TRP A O 1
ATOM 744 N N . SER A 1 96 ? 4.623 -0.658 16.235 1.00 49.47 96 SER A N 1
ATOM 745 C CA . SER A 1 96 ? 5.495 -1.694 16.781 1.00 49.47 96 SER A CA 1
ATOM 746 C C . SER A 1 96 ? 6.275 -1.124 17.969 1.00 49.47 96 SER A C 1
ATOM 748 O O . SER A 1 96 ? 6.775 -0.004 17.923 1.00 49.47 96 SER A O 1
ATOM 750 N N . GLY A 1 97 ? 6.319 -1.866 19.079 1.00 59.25 97 GLY A N 1
ATOM 751 C CA . GLY A 1 97 ? 6.779 -1.349 20.374 1.00 59.25 97 GLY A CA 1
ATOM 752 C C . GLY A 1 97 ? 8.098 -0.568 20.321 1.00 59.25 97 GLY A C 1
ATOM 753 O O . GLY A 1 97 ? 8.137 0.589 20.729 1.00 59.25 97 GLY A O 1
ATOM 754 N N . ASP A 1 98 ? 9.157 -1.192 19.806 1.00 59.00 98 ASP A N 1
ATOM 755 C CA . ASP A 1 98 ? 10.520 -0.648 19.835 1.00 59.00 98 ASP A CA 1
ATOM 756 C C . ASP A 1 98 ? 10.797 0.435 18.775 1.00 59.00 98 ASP A C 1
ATOM 758 O O . ASP A 1 98 ? 11.699 1.251 18.979 1.00 59.00 98 ASP A O 1
ATOM 762 N N . TYR A 1 99 ? 10.026 0.471 17.683 1.00 69.12 99 TYR A N 1
ATOM 763 C CA . TYR A 1 99 ? 10.215 1.371 16.540 1.00 69.12 99 TYR A CA 1
ATOM 764 C C . TYR A 1 99 ? 8.903 2.113 16.238 1.00 69.12 99 TYR A C 1
ATOM 766 O O . TYR A 1 99 ? 8.200 1.788 15.286 1.00 69.12 99 TYR A O 1
ATOM 774 N N . PRO A 1 100 ? 8.515 3.097 17.070 1.00 72.19 100 PRO A N 1
ATOM 775 C CA . PRO A 1 100 ? 7.176 3.683 17.020 1.00 72.19 100 PRO A CA 1
ATOM 776 C C . PRO A 1 100 ? 6.996 4.756 15.938 1.00 72.19 100 PRO A C 1
ATOM 778 O O . PRO A 1 100 ? 5.882 5.268 15.788 1.00 72.19 100 PRO A O 1
ATOM 781 N N . SER A 1 101 ? 8.064 5.127 15.223 1.00 80.19 101 SER A N 1
ATOM 782 C CA . SER A 1 101 ? 8.101 6.308 14.359 1.00 80.19 101 SER A CA 1
ATOM 783 C C . SER A 1 101 ? 8.509 6.007 12.921 1.00 80.19 101 SER A C 1
ATOM 785 O O . SER A 1 101 ? 9.608 5.521 12.687 1.00 80.19 101 SER A O 1
ATOM 787 N N . TYR A 1 102 ? 7.662 6.377 11.966 1.00 82.50 102 TYR A N 1
ATOM 788 C CA . TYR A 1 102 ? 7.900 6.265 10.531 1.00 82.50 102 TYR A CA 1
ATOM 789 C C . TYR A 1 102 ? 8.667 7.477 10.012 1.00 82.50 102 TYR A C 1
ATOM 791 O O . TYR A 1 102 ? 8.280 8.608 10.317 1.00 82.50 102 TYR A O 1
ATOM 799 N N . THR A 1 103 ? 9.716 7.267 9.217 1.00 86.56 103 THR A N 1
ATOM 800 C CA . THR A 1 103 ? 10.445 8.364 8.566 1.00 86.56 103 THR A CA 1
ATOM 801 C C . THR A 1 103 ? 9.688 8.822 7.326 1.00 86.56 103 THR A C 1
ATOM 803 O O . THR A 1 103 ? 9.529 8.066 6.373 1.00 86.56 103 THR A O 1
ATOM 806 N N . VAL A 1 104 ? 9.226 10.070 7.310 1.00 88.44 104 VAL A N 1
ATOM 807 C CA . VAL A 1 104 ? 8.444 10.599 6.189 1.00 88.44 104 VAL A CA 1
ATOM 808 C C . VAL A 1 104 ? 9.364 10.878 4.994 1.00 88.44 104 VAL A C 1
ATOM 810 O O . VAL A 1 104 ? 10.308 11.663 5.133 1.00 88.44 104 VAL A O 1
ATOM 813 N N . PRO A 1 105 ? 9.094 10.301 3.807 1.00 89.19 105 PRO A N 1
ATOM 814 C CA . PRO A 1 105 ? 9.857 10.599 2.603 1.00 89.19 105 PRO A CA 1
ATOM 815 C C . PRO A 1 105 ? 9.747 12.067 2.187 1.00 89.19 105 PRO A C 1
ATOM 817 O O . PRO A 1 105 ? 8.705 12.698 2.369 1.00 89.19 105 PRO A O 1
ATOM 820 N N . SER A 1 106 ? 10.779 12.597 1.528 1.00 90.12 106 SER A N 1
ATOM 821 C CA . SER A 1 106 ? 10.668 13.906 0.881 1.00 90.12 106 SER A CA 1
ATOM 822 C C . SER A 1 106 ? 9.728 13.857 -0.328 1.00 90.12 106 SER A C 1
ATOM 824 O O . SER A 1 106 ? 9.599 12.832 -1.005 1.00 90.12 106 SER A O 1
ATOM 826 N N . THR A 1 107 ? 9.110 14.995 -0.643 1.00 93.50 107 THR A N 1
ATOM 827 C CA . THR A 1 107 ? 8.226 15.140 -1.809 1.00 93.50 107 THR A CA 1
ATOM 828 C C . THR A 1 107 ? 8.937 14.828 -3.121 1.00 93.50 107 THR A C 1
ATOM 830 O O . THR A 1 107 ? 8.342 14.197 -3.982 1.00 93.50 107 THR A O 1
ATOM 833 N N . ASP A 1 108 ? 10.220 15.173 -3.261 1.00 92.50 108 ASP A N 1
ATOM 834 C CA . ASP A 1 108 ? 10.988 14.888 -4.482 1.00 92.50 108 ASP A CA 1
ATOM 835 C C . ASP A 1 108 ? 11.082 13.378 -4.763 1.00 92.50 108 ASP A C 1
ATOM 837 O O . ASP A 1 108 ? 10.875 12.934 -5.894 1.00 92.50 108 ASP A O 1
ATOM 841 N N . LYS A 1 109 ? 11.319 12.564 -3.721 1.00 92.12 109 LYS A N 1
ATOM 842 C CA . LYS A 1 109 ? 11.316 11.095 -3.841 1.00 92.12 109 LYS A CA 1
ATOM 843 C C . LYS A 1 109 ? 9.933 10.580 -4.225 1.00 92.12 109 LYS A C 1
ATOM 845 O O . LYS A 1 109 ? 9.802 9.731 -5.106 1.00 92.12 109 LYS A O 1
ATOM 850 N N . LEU A 1 110 ? 8.901 11.085 -3.549 1.00 95.56 110 LEU A N 1
ATOM 851 C CA . LEU A 1 110 ? 7.520 10.675 -3.782 1.00 95.56 110 LEU A CA 1
ATOM 852 C C . LEU A 1 110 ? 7.052 11.026 -5.199 1.00 95.56 110 LEU A C 1
ATOM 854 O O . LEU A 1 110 ? 6.381 10.217 -5.832 1.00 95.56 110 LEU A O 1
ATOM 858 N N . GLU A 1 111 ? 7.443 12.177 -5.742 1.00 96.94 111 GLU A N 1
ATOM 859 C CA . GLU A 1 111 ? 7.074 12.558 -7.107 1.00 96.94 111 GLU A CA 1
ATOM 860 C C . GLU A 1 111 ? 7.801 11.719 -8.166 1.00 96.94 111 GLU A C 1
ATOM 862 O O . GLU A 1 111 ? 7.194 11.376 -9.180 1.00 96.94 111 GLU A O 1
ATOM 867 N N . ASN A 1 112 ? 9.042 11.283 -7.923 1.00 96.50 112 ASN A N 1
ATOM 868 C CA . ASN A 1 112 ? 9.684 10.286 -8.789 1.00 96.50 112 ASN A CA 1
ATOM 869 C C . ASN A 1 112 ? 8.892 8.970 -8.827 1.00 96.50 112 ASN A C 1
ATOM 871 O O . ASN A 1 112 ? 8.734 8.372 -9.896 1.00 96.50 112 ASN A O 1
ATOM 875 N N . LEU A 1 113 ? 8.348 8.539 -7.684 1.00 96.50 113 LEU A N 1
ATOM 876 C CA . LEU A 1 113 ? 7.462 7.380 -7.632 1.00 96.50 113 LEU A CA 1
ATOM 877 C C . LEU A 1 113 ? 6.159 7.636 -8.403 1.00 96.50 113 LEU A C 1
ATOM 879 O O . LEU A 1 113 ? 5.768 6.797 -9.212 1.00 96.50 113 LEU A O 1
ATOM 883 N N . VAL A 1 114 ? 5.513 8.790 -8.213 1.00 96.88 114 VAL A N 1
ATOM 884 C CA . VAL A 1 114 ? 4.283 9.161 -8.938 1.00 96.88 114 VAL A CA 1
ATOM 885 C C . VAL A 1 114 ? 4.501 9.124 -10.450 1.00 96.88 114 VAL A C 1
ATOM 887 O O . VAL A 1 114 ? 3.690 8.538 -11.166 1.00 96.88 114 VAL A O 1
ATOM 890 N N . LEU A 1 115 ? 5.610 9.679 -10.945 1.00 95.75 115 LEU A N 1
ATOM 891 C CA . LEU A 1 115 ? 5.950 9.659 -12.371 1.00 95.75 115 LEU A CA 1
ATOM 892 C C . LEU A 1 115 ? 6.143 8.232 -12.900 1.00 95.75 115 LEU A C 1
ATOM 894 O O . LEU A 1 115 ? 5.657 7.900 -13.987 1.00 95.75 115 LEU A O 1
ATOM 898 N N . LEU A 1 116 ? 6.822 7.369 -12.136 1.00 96.19 116 LEU A N 1
ATOM 899 C CA . LEU A 1 116 ? 6.969 5.956 -12.487 1.00 96.19 116 LEU A CA 1
ATOM 900 C C . LEU A 1 116 ? 5.603 5.258 -12.543 1.00 96.19 116 LEU A C 1
ATOM 902 O O . LEU A 1 116 ? 5.309 4.570 -13.521 1.00 96.19 116 LEU A O 1
ATOM 906 N N . LEU A 1 117 ? 4.751 5.470 -11.539 1.00 95.50 117 LEU A N 1
ATOM 907 C CA . LEU A 1 117 ? 3.414 4.884 -11.479 1.00 95.50 117 LEU A CA 1
ATOM 908 C C . LEU A 1 117 ? 2.545 5.338 -12.650 1.00 95.50 117 LEU A C 1
ATOM 910 O O . LEU A 1 117 ? 1.970 4.496 -13.332 1.00 95.50 117 LEU A O 1
ATOM 914 N N . GLN A 1 118 ? 2.508 6.637 -12.955 1.00 93.69 118 GLN A N 1
ATOM 915 C CA . GLN A 1 118 ? 1.791 7.164 -14.119 1.00 93.69 118 GLN A CA 1
ATOM 916 C C . GLN A 1 118 ? 2.270 6.515 -15.424 1.00 93.69 118 GLN A C 1
ATOM 918 O O . GLN A 1 118 ? 1.459 6.194 -16.297 1.00 93.69 118 GLN A O 1
ATOM 923 N N . ARG A 1 119 ? 3.578 6.267 -15.560 1.00 92.62 119 ARG A N 1
ATOM 924 C CA . ARG A 1 119 ? 4.145 5.587 -16.731 1.00 92.62 119 ARG A CA 1
ATOM 925 C C . ARG A 1 119 ? 3.758 4.109 -16.802 1.00 92.62 119 ARG A C 1
ATOM 927 O O . ARG A 1 119 ? 3.472 3.622 -17.890 1.00 92.62 119 ARG A O 1
ATOM 934 N N . LEU A 1 120 ? 3.738 3.404 -15.672 1.00 92.38 120 LEU A N 1
ATOM 935 C CA . LEU A 1 120 ? 3.312 2.003 -15.607 1.00 92.38 120 LEU A CA 1
ATOM 936 C C . LEU A 1 120 ? 1.805 1.855 -15.862 1.00 92.38 120 LEU A C 1
ATOM 938 O O . LEU A 1 120 ? 1.405 0.978 -16.620 1.00 92.38 120 LEU A O 1
ATOM 942 N N . ILE A 1 121 ? 0.981 2.744 -15.300 1.00 90.25 121 ILE A N 1
ATOM 943 C CA . ILE A 1 121 ? -0.477 2.779 -15.499 1.00 90.25 121 ILE A CA 1
ATOM 944 C C . ILE A 1 121 ? -0.829 3.077 -16.960 1.00 90.25 121 ILE A C 1
ATOM 946 O O . ILE A 1 121 ? -1.712 2.441 -17.530 1.00 90.25 121 ILE A O 1
ATOM 950 N N . SER A 1 122 ? -0.131 4.027 -17.588 1.00 86.62 122 SER A N 1
ATOM 951 C CA . SER A 1 122 ? -0.365 4.403 -18.991 1.00 86.62 122 SER A CA 1
ATOM 952 C C . SER A 1 122 ? 0.273 3.451 -20.010 1.00 86.62 122 SER A C 1
ATOM 954 O O . SER A 1 122 ? 0.116 3.656 -21.218 1.00 86.62 122 SER A O 1
ATOM 956 N N . LYS A 1 123 ? 0.986 2.406 -19.562 1.00 83.06 123 LYS A N 1
ATOM 957 C CA . LYS A 1 123 ? 1.642 1.439 -20.446 1.00 83.06 123 LYS A CA 1
ATOM 958 C C . LYS A 1 123 ? 0.585 0.645 -21.217 1.00 83.06 123 LYS A C 1
ATOM 960 O O . LYS A 1 123 ? -0.093 -0.214 -20.668 1.00 83.06 123 LYS A O 1
ATOM 965 N N . ASN A 1 124 ? 0.482 0.924 -22.514 1.00 69.56 124 ASN A N 1
ATOM 966 C CA . ASN A 1 124 ? -0.484 0.307 -23.429 1.00 69.56 124 ASN A CA 1
ATOM 967 C C . ASN A 1 124 ? 0.214 -0.501 -24.540 1.00 69.56 124 ASN A C 1
ATOM 969 O O . ASN A 1 124 ? -0.165 -0.459 -25.709 1.00 69.56 124 ASN A O 1
ATOM 973 N N . GLU A 1 125 ? 1.310 -1.178 -24.197 1.00 75.31 125 GLU A N 1
ATOM 974 C CA . GLU A 1 125 ? 1.988 -2.095 -25.116 1.00 75.31 125 GLU A CA 1
ATOM 975 C C . GLU A 1 125 ? 1.181 -3.392 -25.246 1.00 75.31 125 GLU A C 1
ATOM 977 O O . GLU A 1 125 ? 0.617 -3.880 -24.267 1.00 75.31 125 GLU A O 1
ATOM 982 N N . ASN A 1 126 ? 1.128 -3.963 -26.455 1.00 66.44 126 ASN A N 1
ATOM 983 C CA . ASN A 1 126 ? 0.372 -5.188 -26.723 1.00 66.44 126 ASN A CA 1
ATOM 984 C C . ASN A 1 126 ? 0.738 -6.299 -25.726 1.00 66.44 126 ASN A C 1
ATOM 986 O O . ASN A 1 126 ? 1.886 -6.729 -25.668 1.00 66.44 126 ASN A O 1
ATOM 990 N N . GLY A 1 127 ? -0.260 -6.783 -24.983 1.00 72.12 127 GLY A N 1
ATOM 991 C CA . GLY A 1 127 ? -0.103 -7.858 -24.000 1.00 72.12 127 GLY A CA 1
ATOM 992 C C . GLY A 1 127 ? 0.196 -7.390 -22.574 1.00 72.12 127 GLY A C 1
ATOM 993 O O . GLY A 1 127 ? 0.069 -8.195 -21.654 1.00 72.12 127 GLY A O 1
ATOM 994 N N . PHE A 1 128 ? 0.518 -6.111 -22.347 1.00 80.75 128 PHE A N 1
ATOM 995 C CA . PHE A 1 128 ? 0.624 -5.576 -20.991 1.00 80.75 128 PHE A CA 1
ATOM 996 C C . PHE A 1 128 ? -0.768 -5.169 -20.465 1.00 80.75 128 PHE A C 1
ATOM 998 O O . PHE A 1 128 ? -1.515 -4.483 -21.165 1.00 80.75 128 PHE A O 1
ATOM 1005 N N . PRO A 1 129 ? -1.167 -5.610 -19.263 1.00 80.38 129 PRO A N 1
ATOM 1006 C CA . PRO A 1 129 ? -2.495 -5.356 -18.730 1.00 80.38 129 PRO A CA 1
ATOM 1007 C C . PRO A 1 129 ? -2.623 -3.910 -18.251 1.00 80.38 129 PRO A C 1
ATOM 1009 O O . PRO A 1 129 ? -1.706 -3.353 -17.654 1.00 80.38 129 PRO A O 1
ATOM 1012 N N . SER A 1 130 ? -3.805 -3.325 -18.445 1.00 85.31 130 SER A N 1
ATOM 1013 C CA . SER A 1 130 ? -4.152 -2.048 -17.825 1.00 85.31 130 SER A CA 1
ATOM 1014 C C . SER A 1 130 ? -4.180 -2.198 -16.303 1.00 85.31 130 SER A C 1
ATOM 1016 O O . SER A 1 130 ? -4.909 -3.051 -15.787 1.00 85.31 130 SER A O 1
ATOM 1018 N N . ILE A 1 131 ? -3.432 -1.359 -15.596 1.00 87.88 131 ILE A N 1
ATOM 1019 C CA . ILE A 1 131 ? -3.547 -1.201 -14.144 1.00 87.88 131 ILE A CA 1
ATOM 1020 C C . ILE A 1 131 ? -4.637 -0.164 -13.882 1.00 87.88 131 ILE A C 1
ATOM 1022 O O . ILE A 1 131 ? -4.594 0.915 -14.470 1.00 87.88 131 ILE A O 1
ATOM 1026 N N . ASP A 1 132 ? -5.617 -0.489 -13.039 1.00 88.00 132 ASP A N 1
ATOM 1027 C CA . ASP A 1 132 ? -6.651 0.465 -12.641 1.00 88.00 132 ASP A CA 1
ATOM 1028 C C . ASP A 1 132 ? -6.105 1.356 -11.516 1.00 88.00 132 ASP A C 1
ATOM 1030 O O . ASP A 1 132 ? -5.859 0.869 -10.410 1.00 88.00 132 ASP A O 1
ATOM 1034 N N . PRO A 1 133 ? -5.876 2.655 -11.769 1.00 82.00 133 PRO A N 1
ATOM 1035 C CA . PRO A 1 133 ? -5.313 3.534 -10.759 1.00 82.00 133 PRO A CA 1
ATOM 1036 C C . PRO A 1 133 ? -6.342 3.911 -9.683 1.00 82.00 133 PRO A C 1
ATOM 1038 O O . PRO A 1 133 ? -5.948 4.369 -8.613 1.00 82.00 133 PRO A O 1
ATOM 1041 N N . THR A 1 134 ? -7.645 3.700 -9.932 1.00 84.56 134 THR A N 1
ATOM 1042 C CA . THR A 1 134 ? -8.714 3.964 -8.955 1.00 84.56 134 THR A CA 1
ATOM 1043 C C . THR A 1 134 ? -8.676 2.968 -7.801 1.00 84.56 134 THR A C 1
ATOM 1045 O O . THR A 1 134 ? -9.071 3.308 -6.682 1.00 84.56 134 THR A O 1
ATOM 1048 N N . TRP A 1 135 ? -8.160 1.763 -8.054 1.00 87.75 135 TRP A N 1
ATOM 1049 C CA . TRP A 1 135 ? -8.076 0.717 -7.057 1.00 87.75 135 TRP A CA 1
ATOM 1050 C C . TRP A 1 135 ? -6.858 0.920 -6.150 1.00 87.75 135 TRP A C 1
ATOM 1052 O O . TRP A 1 135 ? -5.698 0.850 -6.568 1.00 87.75 135 TRP A O 1
ATOM 1062 N N . LEU A 1 136 ? -7.165 1.128 -4.875 1.00 86.00 136 LEU A N 1
ATOM 1063 C CA . LEU A 1 136 ? -6.260 1.082 -3.734 1.00 86.00 136 LEU A CA 1
ATOM 1064 C C . LEU A 1 136 ? -6.848 0.064 -2.745 1.00 86.00 136 LEU A C 1
ATOM 1066 O O . LEU A 1 136 ? -8.050 -0.194 -2.795 1.00 86.00 136 LEU A O 1
ATOM 1070 N N . GLN A 1 137 ? -6.038 -0.480 -1.833 1.00 88.94 137 GLN A N 1
ATOM 1071 C CA . GLN A 1 137 ? -6.421 -1.383 -0.723 1.00 88.94 137 GLN A CA 1
ATOM 1072 C C . GLN A 1 137 ? -7.406 -0.767 0.306 1.00 88.94 137 GLN A C 1
ATOM 1074 O O . GLN A 1 137 ? -7.199 -0.794 1.520 1.00 88.94 137 GLN A O 1
ATOM 1079 N N . ILE A 1 138 ? -8.487 -0.170 -0.184 1.00 91.25 138 ILE A N 1
ATOM 1080 C CA . ILE A 1 138 ? -9.565 0.452 0.562 1.00 91.25 138 ILE A CA 1
ATOM 1081 C C . ILE A 1 138 ? -10.708 -0.556 0.665 1.00 91.25 138 ILE A C 1
ATOM 1083 O O . ILE A 1 138 ? -11.152 -1.146 -0.324 1.00 91.25 138 ILE A O 1
ATOM 1087 N N . VAL A 1 139 ? -11.218 -0.721 1.876 1.00 92.38 139 VAL A N 1
ATOM 1088 C CA . VAL A 1 139 ? -12.334 -1.603 2.199 1.00 92.38 139 VAL A CA 1
ATOM 1089 C C . VAL A 1 139 ? -13.459 -0.829 2.875 1.00 92.38 139 VAL A C 1
ATOM 1091 O O . VAL A 1 139 ? -13.291 0.283 3.374 1.00 92.38 139 VAL A O 1
ATOM 1094 N N . SER A 1 140 ? -14.650 -1.402 2.840 1.00 94.50 140 SER A N 1
ATOM 1095 C CA . SER A 1 140 ? -15.819 -0.973 3.594 1.00 94.50 140 SER A CA 1
ATOM 1096 C C . SER A 1 140 ? -15.940 -1.826 4.847 1.00 94.50 140 SER A C 1
ATOM 1098 O O . SER A 1 140 ? -15.397 -2.926 4.897 1.00 94.50 140 SER A O 1
ATOM 1100 N N . TYR A 1 141 ? -16.693 -1.366 5.845 1.00 95.88 141 TYR A N 1
ATOM 1101 C CA . TYR A 1 141 ? -16.982 -2.179 7.030 1.00 95.88 141 TYR A CA 1
ATOM 1102 C C . TYR A 1 141 ? -17.569 -3.550 6.654 1.00 95.88 141 TYR A C 1
ATOM 1104 O O . TYR A 1 141 ? -17.163 -4.577 7.196 1.00 95.88 141 TYR A O 1
ATOM 1112 N N . ASN A 1 142 ? -18.485 -3.584 5.682 1.00 96.00 142 ASN A N 1
ATOM 1113 C CA . ASN A 1 142 ? -19.132 -4.819 5.243 1.00 96.00 142 ASN A CA 1
ATOM 1114 C C . ASN A 1 142 ? -18.159 -5.839 4.635 1.00 96.00 142 ASN A C 1
ATOM 1116 O O . ASN A 1 142 ? -18.425 -7.032 4.744 1.00 96.00 142 ASN A O 1
ATOM 1120 N N . ASP A 1 143 ? -17.041 -5.405 4.047 1.00 93.06 143 ASP A N 1
ATOM 1121 C CA . ASP A 1 143 ? -16.056 -6.333 3.472 1.00 93.06 143 ASP A CA 1
ATOM 1122 C C . ASP A 1 143 ? -15.278 -7.114 4.540 1.00 93.06 143 ASP A C 1
ATOM 1124 O O . ASP A 1 143 ? -14.806 -8.215 4.273 1.00 93.06 143 ASP A O 1
ATOM 1128 N N . ILE A 1 144 ? -15.107 -6.524 5.729 1.00 93.25 144 ILE A N 1
ATOM 1129 C CA . ILE A 1 144 ? -14.123 -6.977 6.727 1.00 93.25 144 ILE A CA 1
ATOM 1130 C C . ILE A 1 144 ? -14.708 -7.246 8.118 1.00 93.25 144 ILE A C 1
ATOM 1132 O O . ILE A 1 144 ? -14.024 -7.798 8.976 1.00 93.25 144 ILE A O 1
ATOM 1136 N N . SER A 1 145 ? -15.967 -6.886 8.370 1.00 93.88 145 SER A N 1
ATOM 1137 C CA . SER A 1 145 ? -16.610 -7.025 9.691 1.00 93.88 145 SER A CA 1
ATOM 1138 C C . SER A 1 145 ? -16.727 -8.468 10.200 1.00 93.88 145 SER A C 1
ATOM 1140 O O . SER A 1 145 ? -16.911 -8.687 11.394 1.00 93.88 145 SER A O 1
ATOM 1142 N N . ASN A 1 146 ? -16.615 -9.463 9.319 1.00 93.25 146 ASN A N 1
ATOM 1143 C CA . ASN A 1 146 ? -16.611 -10.884 9.674 1.00 93.25 146 ASN A CA 1
ATOM 1144 C C . ASN A 1 146 ? -15.210 -11.438 9.989 1.00 93.25 146 ASN A C 1
ATOM 1146 O O . ASN A 1 146 ? -15.110 -12.536 10.539 1.00 93.25 146 ASN A O 1
ATOM 1150 N N . ILE A 1 147 ? -14.144 -10.717 9.634 1.00 90.81 147 ILE A N 1
ATOM 1151 C CA . ILE A 1 147 ? -12.752 -11.135 9.855 1.00 90.81 147 ILE A CA 1
ATOM 1152 C C . ILE A 1 147 ? -12.026 -10.256 10.871 1.00 90.81 147 ILE A C 1
ATOM 1154 O O . ILE A 1 147 ? -11.099 -10.743 11.522 1.00 90.81 147 ILE A O 1
ATOM 1158 N N . TRP A 1 148 ? -12.468 -9.010 11.067 1.00 93.81 148 TRP A N 1
ATOM 1159 C CA . TRP A 1 148 ? -11.908 -8.068 12.033 1.00 93.81 148 TRP A CA 1
ATOM 1160 C C . TRP A 1 148 ? -12.970 -7.521 12.990 1.00 93.81 148 TRP A C 1
ATOM 1162 O O . TRP A 1 148 ? -14.084 -7.177 12.601 1.00 93.81 148 TRP A O 1
ATOM 1172 N N . ASN A 1 149 ? -12.585 -7.391 14.256 1.00 94.69 149 ASN A N 1
ATOM 1173 C CA . ASN A 1 149 ? -13.385 -6.826 15.327 1.00 94.69 149 ASN A CA 1
ATOM 1174 C C . ASN A 1 149 ? -13.093 -5.331 15.469 1.00 94.69 149 ASN A C 1
ATOM 1176 O O . ASN A 1 149 ? -11.968 -4.924 15.774 1.00 94.69 149 ASN A O 1
ATOM 1180 N N . PHE A 1 150 ? -14.134 -4.527 15.291 1.00 95.06 150 PHE A N 1
ATOM 1181 C CA . PHE A 1 150 ? -14.123 -3.091 15.539 1.00 95.06 150 PHE A CA 1
ATOM 1182 C C . PHE A 1 150 ? -14.540 -2.802 16.980 1.00 95.06 150 PHE A C 1
ATOM 1184 O O . PHE A 1 150 ? -15.323 -3.547 17.570 1.00 95.06 150 PHE A O 1
ATOM 1191 N N . LYS A 1 151 ? -14.063 -1.688 17.538 1.00 94.69 151 LYS A N 1
ATOM 1192 C CA . LYS A 1 151 ? -14.707 -1.101 18.718 1.00 94.69 151 LYS A CA 1
ATOM 1193 C C . LYS A 1 151 ? -16.035 -0.487 18.292 1.00 94.69 151 LYS A C 1
ATOM 1195 O O . LYS A 1 151 ? -16.121 0.052 17.194 1.00 94.69 151 LYS A O 1
ATOM 1200 N N . ASP A 1 152 ? -17.025 -0.481 19.180 1.00 94.88 152 ASP A N 1
ATOM 1201 C CA . ASP A 1 152 ? -18.359 0.058 18.878 1.00 94.88 152 ASP A CA 1
ATOM 1202 C C . ASP A 1 152 ? -18.324 1.507 18.361 1.00 94.88 152 ASP A C 1
ATOM 1204 O O . ASP A 1 152 ? -19.094 1.859 17.473 1.00 94.88 152 ASP A O 1
ATOM 1208 N N . SER A 1 153 ? -17.400 2.332 18.871 1.00 93.50 153 SER A N 1
ATOM 1209 C CA . SER A 1 153 ? -17.206 3.723 18.431 1.00 93.50 153 SER A CA 1
ATOM 1210 C C . SER A 1 153 ? -16.728 3.865 16.987 1.00 93.50 153 SER A C 1
ATOM 1212 O O . SER A 1 153 ? -16.918 4.921 16.392 1.00 93.50 153 SER A O 1
ATOM 1214 N N . ASP A 1 154 ? -16.103 2.821 16.446 1.00 93.31 154 ASP A N 1
ATOM 1215 C CA . ASP A 1 154 ? -15.449 2.826 15.138 1.00 93.31 154 ASP A CA 1
ATOM 1216 C C . ASP A 1 154 ? -16.330 2.138 14.075 1.00 93.31 154 ASP A C 1
ATOM 1218 O O . ASP A 1 154 ? -15.968 2.082 12.899 1.00 93.31 154 ASP A O 1
ATOM 1222 N N . ILE A 1 155 ? -17.496 1.608 14.472 1.00 95.25 155 ILE A N 1
ATOM 1223 C CA . ILE A 1 155 ? -18.477 1.016 13.559 1.00 95.25 155 ILE A CA 1
ATOM 1224 C C . ILE A 1 155 ? -19.236 2.146 12.846 1.00 95.25 155 ILE A C 1
ATOM 1226 O O . ILE A 1 155 ? -19.890 2.956 13.509 1.00 95.25 155 ILE A O 1
ATOM 1230 N N . PRO A 1 156 ? -19.216 2.204 11.499 1.00 94.50 156 PRO A N 1
ATOM 1231 C CA . PRO A 1 156 ? -19.966 3.216 10.767 1.00 94.50 156 PRO A CA 1
ATOM 1232 C C . PRO A 1 156 ? -21.483 3.103 10.985 1.00 94.50 156 PRO A C 1
ATOM 1234 O O . PRO A 1 156 ? -21.996 1.996 11.190 1.00 94.5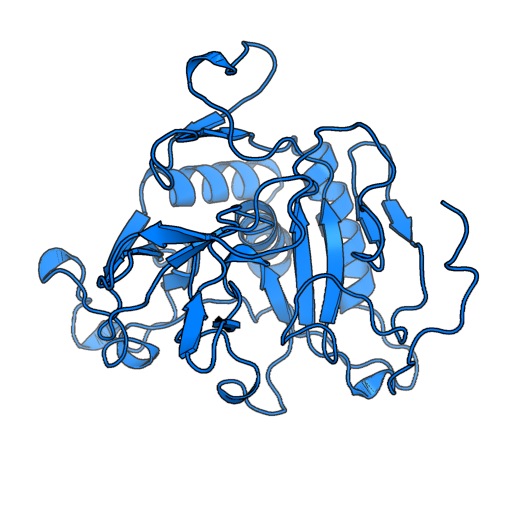0 156 PRO A O 1
ATOM 1237 N N . PRO A 1 157 ? -22.222 4.218 10.835 1.00 94.88 157 PRO A N 1
ATOM 1238 C CA . PRO A 1 157 ? -23.673 4.192 10.668 1.00 94.88 157 PRO A CA 1
ATOM 1239 C C . PRO A 1 157 ? -24.110 3.221 9.561 1.00 94.88 157 PRO A C 1
ATOM 1241 O O . PRO A 1 157 ? -23.371 3.000 8.598 1.00 94.88 157 PRO A O 1
ATOM 1244 N N . ASP A 1 158 ? -25.308 2.642 9.682 1.00 96.06 158 ASP A N 1
ATOM 1245 C CA . ASP A 1 158 ? -25.778 1.565 8.795 1.00 96.06 158 ASP A CA 1
ATOM 1246 C C . ASP A 1 158 ? -25.759 1.938 7.305 1.00 96.06 158 ASP A C 1
ATOM 1248 O O . ASP A 1 158 ? -25.376 1.119 6.469 1.00 96.06 158 ASP A O 1
ATOM 1252 N N . ASP A 1 159 ? -26.097 3.182 6.971 1.00 95.12 159 ASP A N 1
ATOM 1253 C CA . ASP A 1 159 ? -26.078 3.725 5.609 1.00 95.12 159 ASP A CA 1
ATOM 1254 C C . ASP A 1 159 ? -24.660 3.904 5.039 1.00 95.12 159 ASP A C 1
ATOM 1256 O O . ASP A 1 159 ? -24.490 4.017 3.826 1.00 95.12 159 ASP A O 1
ATOM 1260 N N . LYS A 1 160 ? -23.631 3.869 5.893 1.00 94.38 160 LYS A N 1
ATOM 1261 C CA . LYS A 1 160 ? -22.217 4.023 5.521 1.00 94.38 160 LYS A CA 1
ATOM 1262 C C . LYS A 1 160 ? -21.412 2.728 5.580 1.00 94.38 160 LYS A C 1
ATOM 1264 O O . LYS A 1 160 ? -20.262 2.712 5.148 1.00 94.38 160 LYS A O 1
ATOM 1269 N N . LYS A 1 161 ? -21.980 1.620 6.068 1.00 95.88 161 LYS A N 1
ATOM 1270 C CA . LYS A 1 161 ? -21.245 0.347 6.219 1.00 95.88 161 LYS A CA 1
ATOM 1271 C C . LYS A 1 161 ? -20.739 -0.248 4.899 1.00 95.88 161 LYS A C 1
ATOM 1273 O O . LYS A 1 161 ? -19.759 -0.988 4.908 1.00 95.88 161 LYS A O 1
ATOM 1278 N N . GLY A 1 162 ? -21.381 0.085 3.777 1.00 95.94 162 GLY A N 1
ATOM 1279 C CA . GLY A 1 162 ? -20.950 -0.315 2.432 1.00 95.94 162 GLY A CA 1
ATOM 1280 C C . GLY A 1 162 ? -19.968 0.648 1.755 1.00 95.94 162 GLY A C 1
ATOM 1281 O O . GLY A 1 162 ? -19.492 0.346 0.664 1.00 95.94 162 GLY A O 1
ATOM 1282 N N . LEU A 1 163 ? -19.656 1.798 2.363 1.00 94.06 163 LEU A N 1
ATOM 1283 C CA . LEU A 1 163 ? -18.744 2.774 1.771 1.00 94.06 163 LEU A CA 1
ATOM 1284 C C . LEU A 1 163 ? -17.293 2.296 1.908 1.00 94.06 163 LEU A C 1
ATOM 1286 O O . LEU A 1 163 ? -16.818 2.038 3.015 1.00 94.06 163 LEU A O 1
ATOM 1290 N N . LYS A 1 164 ? -16.582 2.197 0.781 1.00 92.00 164 LYS A N 1
ATOM 1291 C CA . LYS A 1 164 ? -15.145 1.891 0.727 1.00 92.00 164 LYS A CA 1
ATOM 1292 C C . LYS A 1 164 ? -14.361 3.095 1.255 1.00 92.00 164 LYS A C 1
ATOM 1294 O O . LYS A 1 164 ? -14.062 3.997 0.486 1.00 92.00 164 LYS A O 1
ATOM 1299 N N . LYS A 1 165 ? -14.059 3.116 2.556 1.00 92.19 165 LYS A N 1
ATOM 1300 C CA . LYS A 1 165 ? -13.422 4.262 3.235 1.00 92.19 165 LYS A CA 1
ATOM 1301 C C . LYS A 1 165 ? -12.274 3.904 4.176 1.00 92.19 165 LYS A C 1
ATOM 1303 O O . LYS A 1 165 ? -11.628 4.795 4.706 1.00 92.19 165 LYS A O 1
ATOM 1308 N N . PHE A 1 166 ? -12.011 2.621 4.399 1.00 93.69 166 PHE A N 1
ATOM 1309 C CA . PHE A 1 166 ? -10.924 2.176 5.262 1.00 93.69 166 PHE A CA 1
ATOM 1310 C C . PHE A 1 166 ? -9.742 1.729 4.418 1.00 93.69 166 PHE A C 1
ATOM 1312 O O . PHE A 1 166 ? -9.746 0.632 3.869 1.00 93.69 166 PHE A O 1
ATOM 1319 N N . PHE A 1 167 ? -8.725 2.574 4.310 1.00 92.94 167 PHE A N 1
ATOM 1320 C CA . PHE A 1 167 ? -7.450 2.178 3.728 1.00 92.94 167 PHE A CA 1
ATOM 1321 C C . PHE A 1 167 ? -6.730 1.234 4.694 1.00 92.94 167 PHE A C 1
ATOM 1323 O O . PHE A 1 167 ? -6.483 1.590 5.847 1.00 92.94 167 PHE A O 1
ATOM 1330 N N . ILE A 1 168 ? -6.407 0.025 4.237 1.00 89.69 168 ILE A N 1
ATOM 1331 C CA . ILE A 1 168 ? -5.657 -0.945 5.036 1.00 89.69 168 ILE A CA 1
ATOM 1332 C C . ILE A 1 168 ? -4.226 -0.441 5.147 1.00 89.69 168 ILE A C 1
ATOM 1334 O O . ILE A 1 168 ? -3.502 -0.406 4.159 1.00 89.69 168 ILE A O 1
ATOM 1338 N N . TYR A 1 169 ? -3.815 -0.038 6.342 1.00 82.25 169 TYR A N 1
ATOM 1339 C CA . TYR A 1 169 ? -2.492 0.533 6.552 1.00 82.25 169 TYR A CA 1
ATOM 1340 C C . TYR A 1 169 ? -1.449 -0.527 6.930 1.00 82.25 169 TYR A C 1
ATOM 1342 O O . TYR A 1 169 ? -0.276 -0.353 6.593 1.00 82.25 169 TYR A O 1
ATOM 1350 N N . SER A 1 170 ? -1.870 -1.629 7.565 1.00 79.88 170 SER A N 1
ATOM 1351 C CA . SER A 1 170 ? -0.974 -2.677 8.073 1.00 79.88 170 SER A CA 1
ATOM 1352 C C . SER A 1 170 ? -1.595 -4.067 8.171 1.00 79.88 170 SER A C 1
ATOM 1354 O O . SER A 1 170 ? -2.775 -4.146 8.509 1.00 79.88 170 SER A O 1
ATOM 1356 N N . CYS A 1 171 ? -0.779 -5.124 8.065 1.00 71.62 171 CYS A N 1
ATOM 1357 C CA . CYS A 1 171 ? -1.078 -6.513 8.452 1.00 71.62 171 CYS A CA 1
ATOM 1358 C C . CYS A 1 171 ? -2.502 -6.973 8.105 1.00 71.62 171 CYS A C 1
ATOM 1360 O O . CYS A 1 171 ? -3.180 -7.631 8.895 1.00 71.62 171 CYS A O 1
ATOM 1362 N N . GLY A 1 172 ? -2.968 -6.618 6.907 1.00 76.62 172 GLY A N 1
ATOM 1363 C CA . GLY A 1 172 ? -4.305 -6.936 6.419 1.00 76.62 172 GLY A CA 1
ATOM 1364 C C . GLY A 1 172 ? -4.430 -8.359 5.883 1.00 76.62 172 GLY A C 1
ATOM 1365 O O . GLY A 1 172 ? -5.375 -8.631 5.152 1.00 76.62 172 GLY A O 1
ATOM 1366 N N . THR A 1 173 ? -3.499 -9.256 6.212 1.00 75.19 173 THR A N 1
ATOM 1367 C CA . THR A 1 173 ? -3.300 -10.585 5.612 1.00 75.19 173 THR A CA 1
ATOM 1368 C C . THR A 1 173 ? -4.543 -11.468 5.589 1.00 75.19 173 THR A C 1
ATOM 1370 O O . THR A 1 173 ? -4.667 -12.333 4.728 1.00 75.19 173 THR A O 1
ATOM 1373 N N . ASP A 1 174 ? -5.493 -11.273 6.500 1.00 78.00 174 ASP A N 1
ATOM 1374 C CA . ASP A 1 174 ? -6.780 -11.985 6.488 1.00 78.00 174 ASP A CA 1
ATOM 1375 C C . ASP A 1 174 ? -7.664 -11.620 5.294 1.00 78.00 174 ASP A C 1
ATOM 1377 O O . ASP A 1 174 ? -8.450 -12.442 4.823 1.00 78.00 174 ASP A O 1
ATOM 1381 N N . TYR A 1 175 ? -7.486 -10.406 4.782 1.00 85.25 175 TYR A N 1
ATOM 1382 C CA . TYR A 1 175 ? -8.218 -9.842 3.660 1.00 85.25 175 TYR A CA 1
ATOM 1383 C C . TYR A 1 175 ? -7.363 -9.716 2.394 1.00 85.25 175 TYR A C 1
ATOM 1385 O O . TYR A 1 175 ? -7.826 -10.006 1.294 1.00 85.25 175 TYR A O 1
ATOM 1393 N N . MET A 1 176 ? -6.107 -9.300 2.518 1.00 84.81 176 MET A N 1
ATOM 1394 C CA . MET A 1 176 ? -5.233 -8.999 1.387 1.00 84.81 176 MET A CA 1
ATOM 1395 C C . MET A 1 176 ? -4.570 -10.270 0.850 1.00 84.81 176 MET A C 1
ATOM 1397 O O . MET A 1 176 ? -3.369 -10.482 0.994 1.00 84.81 176 MET A O 1
ATOM 1401 N N . ARG A 1 177 ? -5.377 -11.139 0.235 1.00 76.94 177 ARG A N 1
ATOM 1402 C CA . ARG A 1 177 ? -4.946 -12.392 -0.401 1.00 76.94 177 ARG A CA 1
ATOM 1403 C C . ARG A 1 177 ? -5.368 -12.391 -1.867 1.00 76.94 177 ARG A C 1
ATOM 1405 O O . ARG A 1 177 ? -6.487 -11.962 -2.139 1.00 76.94 177 ARG A O 1
ATOM 1412 N N . PRO A 1 178 ? -4.550 -12.909 -2.801 1.00 70.44 178 PRO A N 1
ATOM 1413 C CA . PRO A 1 178 ? -4.912 -12.966 -4.217 1.00 70.44 178 PRO A CA 1
ATOM 1414 C C . PRO A 1 178 ? -6.292 -13.587 -4.474 1.00 70.44 178 PRO A C 1
ATOM 1416 O O . PRO A 1 178 ? -7.049 -13.054 -5.277 1.00 70.44 178 PRO A O 1
ATOM 1419 N N . ASP A 1 179 ? -6.650 -14.645 -3.740 1.00 72.62 179 ASP A N 1
ATOM 1420 C CA . ASP A 1 179 ? -7.930 -15.355 -3.891 1.00 72.62 179 ASP A CA 1
ATOM 1421 C C . ASP A 1 179 ? -9.160 -14.533 -3.465 1.00 72.62 179 ASP A C 1
ATOM 1423 O O . ASP A 1 179 ? -10.278 -14.839 -3.878 1.00 72.62 179 ASP A O 1
ATOM 1427 N N . ASN A 1 180 ? -8.974 -13.479 -2.662 1.00 76.56 180 ASN A N 1
ATOM 1428 C CA . ASN A 1 180 ? -10.057 -12.569 -2.279 1.00 76.56 180 ASN A CA 1
ATOM 1429 C C . ASN A 1 180 ? -10.368 -11.543 -3.378 1.00 76.56 180 ASN A C 1
ATOM 1431 O O . ASN A 1 180 ? -11.363 -10.821 -3.288 1.00 76.56 180 ASN A O 1
ATOM 1435 N N . PHE A 1 181 ? -9.533 -11.466 -4.414 1.00 78.44 181 PHE A N 1
ATOM 1436 C CA . PHE A 1 181 ? -9.671 -10.507 -5.495 1.00 78.44 181 PHE A CA 1
ATOM 1437 C C . PHE A 1 181 ? -10.106 -11.203 -6.783 1.00 78.44 181 PHE A C 1
ATOM 1439 O O . PHE A 1 181 ? -9.513 -12.186 -7.229 1.00 78.44 181 PHE A O 1
ATOM 1446 N N . GLY A 1 182 ? -11.155 -10.662 -7.406 1.00 76.62 182 GLY A N 1
ATOM 1447 C CA . GLY A 1 182 ? -11.608 -11.109 -8.718 1.00 76.62 182 GLY A CA 1
ATOM 1448 C C . GLY A 1 182 ? -10.511 -10.987 -9.779 1.00 76.62 182 GLY A C 1
ATOM 1449 O O . GLY A 1 182 ? -9.514 -10.278 -9.622 1.00 76.62 182 GLY A O 1
ATOM 1450 N N . ALA A 1 183 ? -10.684 -11.685 -10.902 1.00 76.81 183 ALA A N 1
ATOM 1451 C CA . ALA A 1 183 ? -9.726 -11.627 -12.008 1.00 76.81 183 ALA A CA 1
ATOM 1452 C C . ALA A 1 183 ? -9.565 -10.212 -12.606 1.00 76.81 183 ALA A C 1
ATOM 1454 O O . ALA A 1 183 ? -8.545 -9.923 -13.232 1.00 76.81 183 ALA A O 1
ATOM 1455 N N . ASP A 1 184 ? -10.569 -9.364 -12.404 1.00 82.06 184 ASP A N 1
ATOM 1456 C CA . ASP A 1 184 ? -10.690 -7.974 -12.829 1.00 82.06 184 ASP A CA 1
ATOM 1457 C C . ASP A 1 184 ? -9.996 -6.971 -11.899 1.00 82.06 184 ASP A C 1
ATOM 1459 O O . ASP A 1 184 ? -9.674 -5.871 -12.345 1.00 82.06 184 ASP A O 1
ATOM 1463 N N . VAL A 1 185 ? -9.707 -7.346 -10.650 1.00 85.81 185 VAL A N 1
ATOM 1464 C CA . VAL A 1 185 ? -9.033 -6.462 -9.695 1.00 85.81 185 VAL A CA 1
ATOM 1465 C C . VAL A 1 185 ? -7.566 -6.292 -10.076 1.00 85.81 185 VAL A C 1
ATOM 1467 O O . VAL A 1 185 ? -6.802 -7.258 -10.167 1.00 85.81 185 VAL A O 1
ATOM 1470 N N . LYS A 1 186 ? -7.180 -5.036 -10.294 1.00 87.25 186 LYS A N 1
ATOM 1471 C CA . LYS A 1 186 ? -5.835 -4.595 -10.665 1.00 87.25 186 LYS A CA 1
ATOM 1472 C C . LYS A 1 186 ? -5.606 -3.232 -10.036 1.00 87.25 186 LYS A C 1
ATOM 1474 O O . LYS A 1 186 ? -6.548 -2.456 -9.990 1.00 87.25 186 LYS A O 1
ATOM 1479 N N . GLY A 1 187 ? -4.399 -2.911 -9.590 1.00 90.00 187 GLY A N 1
ATOM 1480 C CA . GLY A 1 187 ? -4.155 -1.589 -9.009 1.00 90.00 187 GLY A CA 1
ATOM 1481 C C . GLY A 1 187 ? -2.852 -1.464 -8.243 1.00 90.00 187 GLY A C 1
ATOM 1482 O O . GLY A 1 187 ? -1.887 -2.182 -8.511 1.00 90.00 187 GLY A O 1
ATOM 1483 N N . ILE A 1 188 ? -2.826 -0.527 -7.299 1.00 90.25 188 ILE A N 1
ATOM 1484 C CA . ILE A 1 188 ? -1.661 -0.242 -6.458 1.00 90.25 188 ILE A CA 1
ATOM 1485 C C . ILE A 1 188 ? -1.930 -0.777 -5.051 1.00 90.25 188 ILE A C 1
ATOM 1487 O O . ILE A 1 188 ? -2.992 -0.527 -4.479 1.00 90.25 188 ILE A O 1
ATOM 1491 N N . LEU A 1 189 ? -0.961 -1.488 -4.476 1.00 89.56 189 LEU A N 1
ATOM 1492 C CA . LEU A 1 189 ? -1.002 -1.898 -3.073 1.00 89.56 189 LEU A CA 1
ATOM 1493 C C . LEU A 1 189 ? 0.352 -1.692 -2.397 1.00 89.56 189 LEU A C 1
ATOM 1495 O O . LEU A 1 189 ? 1.400 -1.718 -3.043 1.00 89.56 189 LEU A O 1
ATOM 1499 N N . SER A 1 190 ? 0.322 -1.496 -1.086 1.00 88.69 190 SER A N 1
ATOM 1500 C CA . SER A 1 190 ? 1.515 -1.491 -0.252 1.00 88.69 190 SER A CA 1
ATOM 1501 C C . SER A 1 190 ? 1.818 -2.891 0.258 1.00 88.69 190 SER A C 1
ATOM 1503 O O . SER A 1 190 ? 0.901 -3.648 0.597 1.00 88.69 190 SER A O 1
ATOM 1505 N N . HIS A 1 191 ? 3.098 -3.241 0.338 1.00 81.81 191 HIS A N 1
ATOM 1506 C CA . HIS A 1 191 ? 3.523 -4.536 0.859 1.00 81.81 191 HIS A CA 1
ATOM 1507 C C . HIS A 1 191 ? 3.016 -4.785 2.282 1.00 81.81 191 HIS A C 1
ATOM 1509 O O . HIS A 1 191 ? 2.597 -5.891 2.618 1.00 81.81 191 HIS A O 1
ATOM 1515 N N . ASN A 1 192 ? 2.948 -3.742 3.109 1.00 76.25 192 ASN A N 1
ATOM 1516 C CA . ASN A 1 192 ? 2.492 -3.901 4.484 1.00 76.25 192 ASN A CA 1
ATOM 1517 C C . ASN A 1 192 ? 1.049 -4.423 4.609 1.00 76.25 192 ASN A C 1
ATOM 1519 O O . ASN A 1 192 ? 0.646 -4.988 5.625 1.00 76.25 192 ASN A O 1
ATOM 1523 N N . SER A 1 193 ? 0.229 -4.244 3.578 1.00 68.50 193 SER A N 1
ATOM 1524 C CA . SER A 1 193 ? -1.128 -4.775 3.595 1.00 68.50 193 SER A CA 1
ATOM 1525 C C . SER A 1 193 ? -1.167 -6.314 3.516 1.00 68.50 193 SER A C 1
ATOM 1527 O O . SER A 1 193 ? -2.164 -6.895 3.942 1.00 68.50 193 SER A O 1
ATOM 1529 N N . VAL A 1 194 ? -0.089 -6.977 3.063 1.00 70.25 194 VAL A N 1
ATOM 1530 C CA . VAL A 1 194 ? -0.068 -8.394 2.647 1.00 70.25 194 VAL A CA 1
ATOM 1531 C C . VAL A 1 194 ? 0.833 -9.324 3.482 1.00 70.25 194 VAL A C 1
ATOM 1533 O O . VAL A 1 194 ? 1.162 -10.391 2.971 1.00 70.25 194 VAL A O 1
ATOM 1536 N N . SER A 1 195 ? 1.232 -8.974 4.723 1.00 66.62 195 SER A N 1
ATOM 1537 C CA . SER A 1 195 ? 2.188 -9.759 5.555 1.00 66.62 195 SER A CA 1
ATOM 1538 C C . SER A 1 195 ? 2.034 -11.282 5.416 1.00 66.62 195 SER A C 1
ATOM 1540 O O . SER A 1 195 ? 0.924 -11.801 5.294 1.00 66.62 195 SER A O 1
ATOM 1542 N N . ASN A 1 196 ? 3.130 -12.035 5.464 1.00 65.31 196 ASN A N 1
ATOM 1543 C CA . ASN A 1 196 ? 3.109 -13.419 4.984 1.00 65.31 196 ASN A CA 1
ATOM 1544 C C . ASN A 1 196 ? 2.480 -14.389 5.983 1.00 65.31 196 ASN A C 1
ATOM 1546 O O . ASN A 1 196 ? 2.843 -14.403 7.156 1.00 65.31 196 ASN A O 1
ATOM 1550 N N . LEU A 1 197 ? 1.627 -15.292 5.491 1.00 69.56 197 LEU A N 1
ATOM 1551 C CA . LEU A 1 197 ? 1.363 -16.555 6.176 1.00 69.56 197 LEU A CA 1
ATOM 1552 C C . LEU A 1 197 ? 2.371 -17.591 5.691 1.00 69.56 197 LEU A C 1
ATOM 1554 O O . LEU A 1 197 ? 2.338 -18.011 4.535 1.00 69.56 197 LEU A O 1
ATOM 1558 N N . ILE A 1 198 ? 3.253 -18.024 6.579 1.00 71.62 198 ILE A N 1
ATOM 1559 C CA . ILE A 1 198 ? 4.231 -19.076 6.306 1.00 71.62 198 ILE A CA 1
ATOM 1560 C C . ILE A 1 198 ? 3.844 -20.348 7.058 1.00 71.62 198 ILE A C 1
ATOM 1562 O O . ILE A 1 198 ? 3.052 -20.324 8.000 1.00 71.62 198 ILE A O 1
ATOM 1566 N N . THR A 1 199 ? 4.395 -21.488 6.643 1.00 76.50 199 THR A N 1
ATOM 1567 C CA . THR A 1 199 ? 4.257 -22.736 7.403 1.00 76.50 199 THR A CA 1
ATOM 1568 C C . THR A 1 199 ? 5.546 -23.023 8.156 1.00 76.50 199 THR A C 1
ATOM 1570 O O . THR A 1 199 ? 6.572 -23.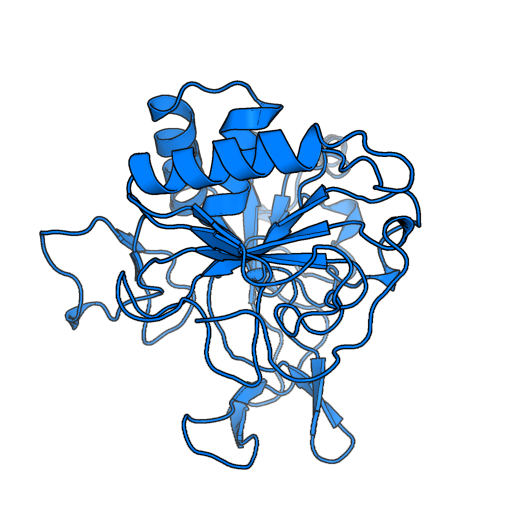303 7.541 1.00 76.50 199 THR A O 1
ATOM 1573 N N . VAL A 1 200 ? 5.488 -23.008 9.486 1.00 75.50 200 VAL A N 1
ATOM 1574 C CA . VAL A 1 200 ? 6.604 -23.385 10.363 1.00 75.50 200 VAL A CA 1
ATOM 1575 C C . VAL A 1 200 ? 6.186 -24.617 11.157 1.00 75.50 200 VAL A C 1
ATOM 1577 O O . VAL A 1 200 ? 5.175 -24.607 11.855 1.00 75.50 200 VAL A O 1
ATOM 1580 N N . ASN A 1 201 ? 6.941 -25.713 11.028 1.00 80.94 201 ASN A N 1
ATOM 1581 C CA . ASN A 1 201 ? 6.677 -26.981 11.726 1.00 80.94 201 ASN A CA 1
ATOM 1582 C C . ASN A 1 201 ? 5.232 -27.505 11.562 1.00 80.94 201 ASN A C 1
ATOM 1584 O O . ASN A 1 201 ? 4.633 -28.011 12.509 1.00 80.94 201 ASN A O 1
ATOM 1588 N N . GLY A 1 202 ? 4.659 -27.366 10.361 1.00 78.88 202 GLY A N 1
ATOM 1589 C CA . GLY A 1 202 ? 3.298 -27.823 10.050 1.00 78.88 202 GLY A CA 1
ATOM 1590 C C . GLY A 1 202 ? 2.173 -26.915 10.559 1.00 78.88 202 GLY A C 1
ATOM 1591 O O . GLY A 1 202 ? 1.009 -27.292 10.458 1.00 78.88 202 GLY A O 1
ATOM 1592 N N . LYS A 1 203 ? 2.495 -25.729 11.089 1.00 71.69 203 LYS A N 1
ATOM 1593 C CA . LYS A 1 203 ? 1.524 -24.706 11.490 1.00 71.69 203 LYS A CA 1
ATOM 1594 C C . LYS A 1 203 ? 1.591 -23.505 10.559 1.00 71.69 203 LYS A C 1
ATOM 1596 O O . LYS A 1 203 ? 2.686 -23.064 10.224 1.00 71.69 203 LYS A O 1
ATOM 1601 N N . THR A 1 204 ? 0.437 -22.950 10.206 1.00 70.81 204 THR A N 1
ATOM 1602 C CA . THR A 1 204 ? 0.344 -21.639 9.554 1.00 70.81 204 THR A CA 1
ATOM 1603 C C . THR A 1 204 ? 0.607 -20.541 10.583 1.00 70.81 204 THR A C 1
ATOM 1605 O O . THR A 1 204 ? -0.038 -20.512 11.631 1.00 70.81 204 THR A O 1
ATOM 1608 N N . VAL A 1 205 ? 1.560 -19.659 10.298 1.00 73.19 205 VAL A N 1
ATOM 1609 C CA . VAL A 1 205 ? 2.020 -18.597 11.200 1.00 73.19 205 VAL A CA 1
ATOM 1610 C C . VAL A 1 205 ? 2.190 -17.298 10.422 1.00 73.19 205 VAL A C 1
ATOM 1612 O O . VAL A 1 205 ? 2.397 -17.343 9.211 1.00 73.19 205 VAL A O 1
ATOM 1615 N N . ILE A 1 206 ? 2.097 -16.156 11.102 1.00 72.56 206 ILE A N 1
ATOM 1616 C CA . ILE A 1 206 ? 2.404 -14.861 10.485 1.00 72.56 206 ILE A CA 1
ATOM 1617 C C . ILE A 1 206 ? 3.911 -14.631 10.592 1.00 72.56 206 ILE A C 1
ATOM 1619 O O . ILE A 1 206 ? 4.473 -14.730 11.687 1.00 72.56 206 ILE A O 1
ATOM 1623 N N . ASP A 1 207 ? 4.538 -14.351 9.452 1.00 71.50 207 ASP A N 1
ATOM 1624 C CA . ASP A 1 207 ? 5.872 -13.762 9.395 1.00 71.50 207 ASP A CA 1
ATOM 1625 C C . ASP A 1 207 ? 5.752 -12.297 9.826 1.00 71.50 207 ASP A C 1
ATOM 1627 O O . ASP A 1 207 ? 5.165 -11.476 9.118 1.00 71.50 207 ASP A O 1
ATOM 1631 N N . GLU A 1 208 ? 6.211 -12.010 11.041 1.00 58.00 208 GLU A N 1
ATOM 1632 C CA . GLU A 1 208 ? 6.117 -10.711 11.708 1.00 58.00 208 GLU A CA 1
ATOM 1633 C C . GLU A 1 208 ? 7.281 -9.784 11.330 1.00 58.00 208 GLU A C 1
ATOM 1635 O O . GLU A 1 208 ? 7.666 -8.927 12.128 1.00 58.00 208 GLU A O 1
ATOM 1640 N N . ASP A 1 209 ? 7.819 -9.900 10.111 1.00 56.53 209 ASP A N 1
ATOM 1641 C CA . ASP A 1 209 ? 8.631 -8.828 9.529 1.00 56.53 209 ASP A CA 1
ATOM 1642 C C . ASP A 1 209 ? 7.717 -7.591 9.383 1.00 56.53 209 ASP A C 1
ATOM 1644 O O . ASP A 1 209 ? 6.993 -7.380 8.411 1.00 56.53 209 ASP A O 1
ATOM 1648 N N . ALA A 1 210 ? 7.600 -6.860 10.489 1.00 50.38 210 ALA A N 1
ATOM 1649 C CA . ALA A 1 210 ? 6.627 -5.817 10.736 1.00 50.38 210 ALA A CA 1
ATOM 1650 C C . ALA A 1 210 ? 7.237 -4.504 10.268 1.00 50.38 210 ALA A C 1
ATOM 1652 O O . ALA A 1 210 ? 7.782 -3.734 11.057 1.00 50.38 210 ALA A O 1
ATOM 1653 N N . HIS A 1 211 ? 7.158 -4.288 8.964 1.00 57.22 211 HIS A N 1
ATOM 1654 C CA . HIS A 1 211 ? 7.686 -3.119 8.280 1.00 57.22 211 HIS A CA 1
ATOM 1655 C C . HIS A 1 211 ? 6.531 -2.416 7.537 1.00 57.22 211 HIS A C 1
ATOM 1657 O O . HIS A 1 211 ? 5.689 -3.081 6.923 1.00 57.22 211 HIS A O 1
ATOM 1663 N N . THR A 1 212 ? 6.380 -1.081 7.666 1.00 57.38 212 THR A N 1
ATOM 1664 C CA . THR A 1 212 ? 5.262 -0.367 6.991 1.00 57.38 212 THR A CA 1
ATOM 1665 C C . THR A 1 212 ? 5.624 0.005 5.580 1.00 57.38 212 THR A C 1
ATOM 1667 O O . THR A 1 212 ? 5.551 1.161 5.165 1.00 57.38 212 THR A O 1
ATOM 1670 N N . ASP A 1 213 ? 5.967 -1.005 4.821 1.00 74.88 213 ASP A N 1
ATOM 1671 C CA . ASP A 1 213 ? 6.487 -0.789 3.500 1.00 74.88 213 ASP A CA 1
ATOM 1672 C C . ASP A 1 213 ? 5.407 -0.296 2.564 1.00 74.88 213 ASP A C 1
ATOM 1674 O O . ASP A 1 213 ? 4.377 -0.950 2.351 1.00 74.88 213 ASP A O 1
ATOM 1678 N N . GLY A 1 214 ? 5.661 0.880 1.999 1.00 84.00 214 GLY A N 1
ATOM 1679 C CA . GLY A 1 214 ? 4.934 1.390 0.854 1.00 84.00 214 GLY A CA 1
ATOM 1680 C C . GLY A 1 214 ? 3.564 1.976 1.179 1.00 84.00 214 GLY A C 1
ATOM 1681 O O . GLY A 1 214 ? 2.903 2.461 0.265 1.00 84.00 214 GLY A O 1
ATOM 1682 N N . SER A 1 215 ? 3.076 1.921 2.426 1.00 87.19 215 SER A N 1
ATOM 1683 C CA . SER A 1 215 ? 1.706 2.356 2.742 1.00 87.19 215 SER A CA 1
ATOM 1684 C C . SER A 1 215 ? 1.534 3.867 2.602 1.00 87.19 215 SER A C 1
ATOM 1686 O O . SER A 1 215 ? 0.524 4.320 2.057 1.00 87.19 215 SER A O 1
ATOM 1688 N N . PHE A 1 216 ? 2.510 4.656 3.062 1.00 90.00 216 PHE A N 1
ATOM 1689 C CA . PHE A 1 216 ? 2.463 6.113 2.907 1.00 90.00 216 PHE A CA 1
ATOM 1690 C C . PHE A 1 216 ? 2.589 6.495 1.432 1.00 90.00 216 PHE A C 1
ATOM 1692 O O . PHE A 1 216 ? 1.837 7.327 0.933 1.00 90.00 216 PHE A O 1
ATOM 1699 N N . GLN A 1 217 ? 3.492 5.829 0.717 1.00 92.38 217 GLN A N 1
ATOM 1700 C CA . GLN A 1 217 ? 3.744 5.991 -0.709 1.00 92.38 217 GLN A CA 1
ATOM 1701 C C . GLN A 1 217 ? 2.502 5.645 -1.531 1.00 92.38 217 GLN A C 1
ATOM 1703 O O . GLN A 1 217 ? 2.168 6.384 -2.457 1.00 92.38 217 GLN A O 1
ATOM 1708 N N . ALA A 1 218 ? 1.802 4.559 -1.189 1.00 92.69 218 ALA A N 1
ATOM 1709 C CA . ALA A 1 218 ? 0.577 4.128 -1.853 1.00 92.69 218 ALA A CA 1
ATOM 1710 C C . ALA A 1 218 ? -0.533 5.164 -1.677 1.00 92.69 218 ALA A C 1
ATOM 1712 O O . ALA A 1 218 ? -1.111 5.608 -2.670 1.00 92.69 218 ALA A O 1
ATOM 1713 N N . LEU A 1 219 ? -0.786 5.603 -0.437 1.00 93.19 219 LEU A N 1
ATOM 1714 C CA . LEU A 1 219 ? -1.802 6.618 -0.163 1.00 93.19 219 LEU A CA 1
ATOM 1715 C C . LEU A 1 219 ? -1.457 7.951 -0.837 1.00 93.19 219 LEU A C 1
ATOM 1717 O O . LEU A 1 219 ? -2.298 8.523 -1.525 1.00 93.19 219 LEU A O 1
ATOM 1721 N N . TYR A 1 220 ? -0.219 8.426 -0.680 1.00 94.69 220 TYR A N 1
ATOM 1722 C CA . TYR A 1 220 ? 0.253 9.656 -1.310 1.00 94.69 220 TYR A CA 1
ATOM 1723 C C . TYR A 1 220 ? 0.083 9.608 -2.831 1.00 94.69 220 TYR A C 1
ATOM 1725 O O . TYR A 1 220 ? -0.514 10.506 -3.423 1.00 94.69 220 TYR A O 1
ATOM 1733 N N . SER A 1 221 ? 0.563 8.537 -3.468 1.00 95.25 221 SER A N 1
ATOM 1734 C CA . SER A 1 221 ? 0.508 8.399 -4.924 1.00 95.25 221 SER A CA 1
ATOM 1735 C C . SER A 1 221 ? -0.926 8.298 -5.427 1.00 95.25 221 SER A C 1
ATOM 1737 O O . SER A 1 221 ? -1.256 8.881 -6.456 1.00 95.25 221 SER A O 1
ATOM 1739 N N . TRP A 1 222 ? -1.805 7.617 -4.689 1.00 94.38 222 TRP A N 1
ATOM 1740 C CA . TRP A 1 222 ? -3.226 7.567 -5.015 1.00 94.38 222 TRP A CA 1
ATOM 1741 C C . TRP A 1 222 ? -3.887 8.947 -4.898 1.00 94.38 222 TRP A C 1
ATOM 1743 O O . TRP A 1 222 ? -4.602 9.351 -5.810 1.00 94.38 222 TRP A O 1
ATOM 1753 N N . LEU A 1 223 ? -3.591 9.729 -3.853 1.00 94.56 223 LEU A N 1
ATOM 1754 C CA . LEU A 1 223 ? -4.078 11.113 -3.740 1.00 94.56 223 LEU A CA 1
ATOM 1755 C C . LEU A 1 223 ? -3.586 11.985 -4.907 1.00 94.56 223 LEU A C 1
ATOM 1757 O O . LEU A 1 223 ? -4.351 12.778 -5.457 1.00 94.56 223 LEU A O 1
ATOM 1761 N N . ARG A 1 224 ? -2.326 11.818 -5.319 1.00 96.19 224 ARG A N 1
ATOM 1762 C CA . ARG A 1 224 ? -1.737 12.546 -6.453 1.00 96.19 224 ARG A CA 1
ATOM 1763 C C . ARG A 1 224 ? -2.372 12.180 -7.789 1.00 96.19 224 ARG A C 1
ATOM 1765 O O . ARG A 1 224 ? -2.673 13.067 -8.581 1.00 96.19 224 ARG A O 1
ATOM 1772 N N . ILE A 1 225 ? -2.545 10.888 -8.051 1.00 94.25 225 ILE A N 1
ATOM 1773 C CA . ILE A 1 225 ? -2.976 10.383 -9.359 1.00 94.25 225 ILE A CA 1
ATOM 1774 C C . ILE A 1 225 ? -4.499 10.426 -9.490 1.00 94.25 225 ILE A C 1
ATOM 1776 O O . ILE A 1 225 ? -5.005 10.837 -10.530 1.00 94.25 225 ILE A O 1
ATOM 1780 N N . MET A 1 226 ? -5.229 10.023 -8.449 1.00 89.94 226 MET A N 1
ATOM 1781 C CA . MET A 1 226 ? -6.678 9.825 -8.524 1.00 89.94 226 MET A CA 1
ATOM 1782 C C . MET A 1 226 ? -7.483 11.009 -8.037 1.00 89.94 226 MET A C 1
ATOM 1784 O O . MET A 1 226 ? -8.445 11.394 -8.695 1.00 89.94 226 MET A O 1
ATOM 1788 N N . GLN A 1 227 ? -7.082 11.608 -6.918 1.00 88.94 227 GLN A N 1
ATOM 1789 C CA . GLN A 1 227 ? -7.763 12.799 -6.405 1.00 88.94 227 GLN A CA 1
ATOM 1790 C C . GLN A 1 227 ? -7.265 14.081 -7.078 1.00 88.94 227 GLN A C 1
ATOM 1792 O O . GLN A 1 227 ? -7.832 15.148 -6.875 1.00 88.94 227 GLN A O 1
ATOM 1797 N N . SER A 1 228 ? -6.234 13.979 -7.929 1.00 91.56 228 SER A N 1
ATOM 1798 C CA . SER A 1 228 ? -5.606 15.121 -8.603 1.00 91.56 228 SER A CA 1
ATOM 1799 C C . SER A 1 228 ? -5.136 16.204 -7.624 1.00 91.56 228 SER A C 1
ATOM 1801 O O . SER A 1 228 ? -5.045 17.373 -7.991 1.00 91.56 228 SER A O 1
ATOM 1803 N N . ASN A 1 229 ? -4.836 15.825 -6.377 1.00 95.25 229 ASN A N 1
ATOM 1804 C CA . ASN A 1 229 ? -4.331 16.755 -5.374 1.00 95.25 229 ASN A CA 1
ATOM 1805 C C . ASN A 1 229 ? -2.972 17.289 -5.821 1.00 95.25 229 ASN A C 1
ATOM 1807 O O . ASN A 1 229 ? -2.125 16.507 -6.250 1.00 95.25 229 ASN A O 1
ATOM 1811 N N . GLU A 1 230 ? -2.722 18.583 -5.646 1.00 97.00 230 GLU A N 1
ATOM 1812 C CA . GLU A 1 230 ? -1.387 19.157 -5.822 1.00 97.00 230 GLU A CA 1
ATOM 1813 C C . GLU A 1 230 ? -0.382 18.530 -4.838 1.00 97.00 230 GLU A C 1
ATOM 1815 O O . GLU A 1 230 ? -0.766 17.991 -3.798 1.00 97.00 230 GLU A O 1
ATOM 1820 N N . ILE A 1 231 ? 0.918 18.606 -5.146 1.00 97.00 231 ILE A N 1
ATOM 1821 C CA . ILE A 1 231 ? 2.006 17.957 -4.378 1.00 97.00 231 ILE A CA 1
ATOM 1822 C C . ILE A 1 231 ? 1.878 18.214 -2.868 1.00 97.00 231 ILE A C 1
ATOM 1824 O O . ILE A 1 231 ? 1.842 17.281 -2.063 1.00 97.00 231 ILE A O 1
ATOM 1828 N N . ASN A 1 232 ? 1.761 19.488 -2.482 1.00 95.88 232 ASN A N 1
ATOM 1829 C CA . ASN A 1 232 ? 1.701 19.890 -1.075 1.00 95.88 232 ASN A CA 1
ATOM 1830 C C . ASN A 1 232 ? 0.408 19.439 -0.386 1.00 95.88 232 ASN A C 1
ATOM 1832 O O . ASN A 1 232 ? 0.437 19.091 0.798 1.00 95.88 232 ASN A O 1
ATOM 1836 N N . ASP A 1 233 ? -0.705 19.418 -1.120 1.00 96.06 233 ASP A N 1
ATOM 1837 C CA . ASP A 1 233 ? -2.005 19.006 -0.594 1.00 96.06 233 ASP A CA 1
ATOM 1838 C C . ASP A 1 233 ? -2.033 17.494 -0.393 1.00 96.06 233 ASP A C 1
ATOM 1840 O O . ASP A 1 233 ? -2.403 17.022 0.678 1.00 96.06 233 ASP A O 1
ATOM 1844 N N . ALA A 1 234 ? -1.560 16.716 -1.371 1.00 96.12 234 ALA A N 1
ATOM 1845 C CA . ALA A 1 234 ? -1.436 15.268 -1.248 1.00 96.12 234 ALA A CA 1
ATOM 1846 C C . ALA A 1 234 ? -0.522 14.876 -0.081 1.00 96.12 234 ALA A C 1
ATOM 1848 O O . ALA A 1 234 ? -0.875 13.998 0.706 1.00 96.12 234 ALA A O 1
ATOM 1849 N N . PHE A 1 235 ? 0.617 15.559 0.068 1.00 95.25 235 PHE A N 1
ATOM 1850 C CA . PHE A 1 235 ? 1.563 15.310 1.154 1.00 95.25 235 PHE A CA 1
ATOM 1851 C C . PHE A 1 235 ? 0.937 15.601 2.518 1.00 95.25 235 PHE A C 1
ATOM 1853 O O . PHE A 1 235 ? 0.944 14.753 3.412 1.00 95.25 235 PHE A O 1
ATOM 1860 N N . SER A 1 236 ? 0.340 16.785 2.666 1.00 93.44 236 SER A N 1
ATOM 1861 C CA . SER A 1 236 ? -0.297 17.208 3.914 1.00 93.44 236 SER A CA 1
ATOM 1862 C C . SER A 1 236 ? -1.493 16.321 4.266 1.00 93.44 236 SER A C 1
ATOM 1864 O O . SER A 1 236 ? -1.639 15.925 5.423 1.00 93.44 236 SER A O 1
ATOM 1866 N N . ASN A 1 237 ? -2.306 15.945 3.276 1.00 94.12 237 ASN A N 1
ATOM 1867 C CA . ASN A 1 237 ? -3.458 15.068 3.463 1.00 94.12 237 ASN A CA 1
ATOM 1868 C C . ASN A 1 237 ? -3.034 13.654 3.865 1.00 94.12 237 ASN A C 1
ATOM 1870 O O . ASN A 1 237 ? -3.576 13.129 4.836 1.00 94.12 237 ASN A O 1
ATOM 1874 N N . ALA A 1 238 ? -2.038 13.059 3.195 1.00 92.50 238 ALA A N 1
ATOM 1875 C CA . ALA A 1 238 ? -1.509 11.746 3.567 1.00 92.50 238 ALA A CA 1
ATOM 1876 C C . ALA A 1 238 ? -1.006 11.742 5.020 1.00 92.50 238 ALA A C 1
ATOM 1878 O O . ALA A 1 238 ? -1.392 10.878 5.806 1.00 92.50 238 ALA A O 1
ATOM 1879 N N . LYS A 1 239 ? -0.230 12.759 5.417 1.00 90.56 239 LYS A N 1
ATOM 1880 C CA . LYS A 1 239 ? 0.257 12.909 6.799 1.00 90.56 239 LYS A CA 1
ATOM 1881 C C . LYS A 1 239 ? -0.872 13.062 7.808 1.00 90.56 239 LYS A C 1
ATOM 1883 O O . LYS A 1 239 ? -0.858 12.407 8.849 1.00 90.56 239 LYS A O 1
ATOM 1888 N N . ASN A 1 240 ? -1.841 13.924 7.511 1.00 90.31 240 ASN A N 1
ATOM 1889 C CA . ASN A 1 240 ? -2.976 14.159 8.392 1.00 90.31 240 ASN A CA 1
ATOM 1890 C C . ASN A 1 240 ? -3.776 12.870 8.608 1.00 90.31 240 ASN A C 1
ATOM 1892 O O . ASN A 1 240 ? -4.058 12.513 9.747 1.00 90.31 240 ASN A O 1
ATOM 1896 N N . LEU A 1 241 ? -4.064 12.139 7.530 1.00 90.19 241 LEU A N 1
ATOM 1897 C CA . LEU A 1 241 ? -4.768 10.860 7.584 1.00 90.19 241 LEU A CA 1
ATOM 1898 C C . LEU A 1 241 ? -4.016 9.823 8.432 1.00 90.19 241 LEU A C 1
ATOM 1900 O O . LEU A 1 241 ? -4.604 9.197 9.311 1.00 90.19 241 LEU A O 1
ATOM 1904 N N . PHE A 1 242 ? -2.704 9.700 8.231 1.00 85.50 242 PHE A N 1
ATOM 1905 C CA . PHE A 1 242 ? -1.840 8.807 9.009 1.00 85.50 242 PHE A CA 1
ATOM 1906 C C . PHE A 1 242 ? -1.776 9.144 10.502 1.00 85.50 242 PHE A C 1
ATOM 1908 O O . PHE A 1 242 ? -1.501 8.268 11.315 1.00 85.50 242 PHE A O 1
ATOM 1915 N N . THR A 1 243 ? -2.002 10.404 10.868 1.00 83.88 243 THR A N 1
ATOM 1916 C CA . THR A 1 243 ? -1.826 10.881 12.247 1.00 83.88 243 THR A CA 1
ATOM 1917 C C . THR A 1 243 ? -3.150 10.930 13.005 1.00 83.88 243 THR A C 1
ATOM 1919 O O . THR A 1 243 ? -3.205 10.603 14.187 1.00 83.88 243 THR A O 1
ATOM 1922 N N . ASN A 1 244 ? -4.226 11.335 12.329 1.00 86.06 244 ASN A N 1
ATOM 1923 C CA . ASN A 1 244 ? -5.478 11.727 12.974 1.00 86.06 244 ASN A CA 1
ATOM 1924 C C . ASN A 1 244 ? -6.657 10.799 12.655 1.00 86.06 244 ASN A C 1
ATO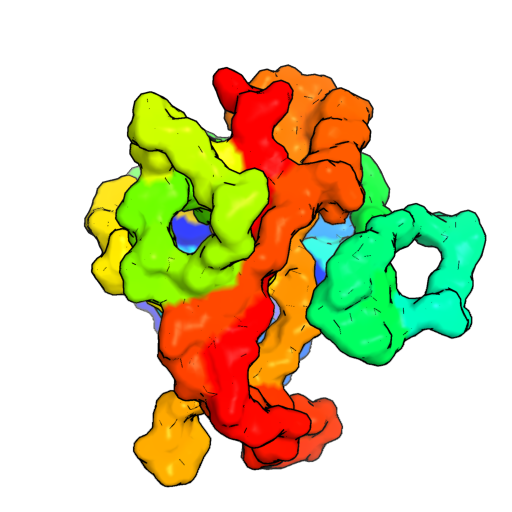M 1926 O O . ASN A 1 244 ? -7.683 10.892 13.324 1.00 86.06 244 ASN A O 1
ATOM 1930 N N . ASN A 1 245 ? -6.523 9.894 11.680 1.00 89.50 245 ASN A N 1
ATOM 1931 C CA . ASN A 1 245 ? -7.632 9.066 11.192 1.00 89.50 245 ASN A CA 1
ATOM 1932 C C . ASN A 1 245 ? -7.370 7.560 11.359 1.00 89.50 245 ASN A C 1
ATOM 1934 O O . ASN A 1 245 ? -7.962 6.737 10.659 1.00 89.50 245 ASN A O 1
ATOM 1938 N N . VAL A 1 246 ? -6.473 7.190 12.273 1.00 86.88 246 VAL A N 1
ATOM 1939 C CA . VAL A 1 246 ? -6.112 5.791 12.512 1.00 86.88 246 VAL A CA 1
ATOM 1940 C C . VAL A 1 246 ? -7.206 5.083 13.306 1.00 86.88 246 VAL A C 1
ATOM 1942 O O . VAL A 1 246 ? -7.555 5.484 14.414 1.00 86.88 246 VAL A O 1
ATOM 1945 N N . ILE A 1 247 ? -7.680 3.966 12.765 1.00 89.69 247 ILE A N 1
ATOM 1946 C CA . ILE A 1 247 ? -8.563 3.012 13.432 1.00 89.69 247 ILE A CA 1
ATOM 1947 C C . ILE A 1 247 ? -7.764 1.742 13.709 1.00 89.69 247 ILE A C 1
ATOM 1949 O O . ILE A 1 247 ? -7.039 1.241 12.852 1.00 89.69 247 ILE A O 1
ATOM 1953 N N . THR A 1 248 ? -7.896 1.200 14.919 1.00 88.81 248 THR A N 1
ATOM 1954 C CA . THR A 1 248 ? -7.289 -0.083 15.291 1.00 88.81 248 THR A CA 1
ATOM 1955 C C . THR A 1 248 ? -8.376 -1.130 15.454 1.00 88.81 248 THR A C 1
ATOM 1957 O O . THR A 1 248 ? -9.188 -1.040 16.376 1.00 88.81 248 THR A O 1
ATOM 1960 N N . VAL A 1 249 ? -8.339 -2.155 14.611 1.00 90.69 249 VAL A N 1
ATOM 1961 C CA . VAL A 1 249 ? -9.199 -3.339 14.716 1.00 90.69 249 VAL A CA 1
ATOM 1962 C C . VAL A 1 249 ? -8.370 -4.547 15.135 1.00 90.69 249 VAL A C 1
ATOM 1964 O O . VAL A 1 249 ? -7.137 -4.501 15.101 1.00 90.69 249 VAL A O 1
ATOM 1967 N N . THR A 1 250 ? -9.021 -5.627 15.560 1.00 89.44 250 THR A N 1
ATOM 1968 C CA . THR A 1 250 ? -8.330 -6.886 15.870 1.00 89.44 250 THR A CA 1
ATOM 1969 C C . THR A 1 250 ? -8.806 -8.039 15.008 1.00 89.44 250 THR A C 1
ATOM 1971 O O . THR A 1 250 ? -9.987 -8.137 14.699 1.00 89.44 250 THR A O 1
ATOM 1974 N N . THR A 1 251 ? -7.914 -8.951 14.639 1.00 86.75 251 THR A N 1
ATOM 1975 C CA . THR A 1 251 ? -8.291 -10.168 13.916 1.00 86.75 251 THR A CA 1
ATOM 1976 C C . THR A 1 251 ? -9.239 -11.027 14.755 1.00 86.75 251 THR A C 1
ATOM 1978 O O . THR A 1 251 ? -9.097 -11.131 15.975 1.00 86.75 251 THR A O 1
ATOM 1981 N N . VAL A 1 252 ? -10.232 -11.645 14.111 1.00 87.31 252 VAL A N 1
ATOM 1982 C CA . VAL A 1 252 ? -11.135 -12.612 14.763 1.00 87.31 252 VAL A CA 1
ATOM 1983 C C . VAL A 1 252 ? -10.384 -13.901 15.102 1.00 87.31 252 VAL A C 1
ATOM 1985 O O . VAL A 1 252 ? -10.629 -14.511 16.143 1.00 87.31 252 VAL A O 1
ATOM 1988 N N . GLN A 1 253 ? -9.456 -14.309 14.236 1.00 82.31 253 GLN A N 1
ATOM 1989 C CA . GLN A 1 253 ? -8.593 -15.465 14.457 1.00 82.31 253 GLN A CA 1
ATOM 1990 C C . GLN A 1 253 ? -7.316 -15.057 15.193 1.00 82.31 253 GLN A C 1
ATOM 1992 O O . GLN A 1 253 ? -6.783 -13.966 14.986 1.00 82.31 253 GLN A O 1
ATOM 1997 N N . SER A 1 254 ? -6.813 -15.952 16.040 1.00 82.50 254 SER A N 1
ATOM 1998 C CA . SER A 1 254 ? -5.533 -15.767 16.718 1.00 82.50 254 SER A CA 1
ATOM 1999 C C . SER A 1 254 ? -4.417 -16.442 15.930 1.00 82.50 254 SER A C 1
ATOM 2001 O O . SER A 1 254 ? -4.565 -17.589 15.511 1.00 82.50 254 SER A O 1
ATOM 2003 N N . TYR A 1 255 ? -3.282 -15.759 15.802 1.00 76.00 255 TYR A N 1
ATOM 2004 C CA . TYR A 1 255 ? -2.120 -16.247 15.060 1.00 76.00 255 TYR A CA 1
ATOM 2005 C C . TYR A 1 255 ? -0.894 -16.363 15.958 1.00 76.00 255 TYR A C 1
ATOM 2007 O O . TYR A 1 255 ? -0.674 -15.531 16.843 1.00 76.00 255 TYR A O 1
ATOM 2015 N N . GLU A 1 256 ? -0.084 -17.392 15.719 1.00 75.75 256 GLU A N 1
ATOM 2016 C CA . GLU A 1 256 ? 1.253 -17.515 16.300 1.00 75.75 256 GLU A CA 1
ATOM 2017 C C . GLU A 1 256 ? 2.201 -16.634 15.471 1.00 75.75 256 GLU A C 1
ATOM 2019 O O . GLU A 1 256 ? 2.164 -16.692 14.240 1.00 75.75 256 GLU A O 1
ATOM 2024 N N . GLY A 1 257 ? 2.980 -15.780 16.137 1.00 72.75 257 GLY A N 1
ATOM 2025 C CA . GLY A 1 257 ? 3.872 -14.822 15.479 1.00 72.75 257 GLY A CA 1
ATOM 2026 C C . GLY A 1 257 ? 5.307 -15.321 15.488 1.00 72.75 257 GLY A C 1
ATOM 2027 O O . GLY A 1 257 ? 5.802 -15.762 16.532 1.00 72.75 257 GLY A O 1
ATOM 2028 N N . TYR A 1 258 ? 5.968 -15.262 14.336 1.00 73.75 258 TYR A N 1
ATOM 2029 C CA . TYR A 1 258 ? 7.352 -15.690 14.170 1.00 73.75 258 TYR A CA 1
ATOM 2030 C C . TYR A 1 258 ? 8.171 -14.592 13.509 1.00 73.75 258 TYR A C 1
ATOM 2032 O O . TYR A 1 258 ? 7.716 -13.992 12.546 1.00 73.75 258 TYR A O 1
ATOM 2040 N N . ASN A 1 259 ? 9.408 -14.424 13.972 1.00 68.62 259 ASN A N 1
ATOM 2041 C CA . ASN A 1 259 ? 10.409 -13.598 13.301 1.00 68.62 259 ASN A CA 1
ATOM 2042 C C . ASN A 1 259 ? 11.551 -14.473 12.805 1.00 68.62 259 ASN A C 1
ATOM 2044 O O . ASN A 1 259 ? 11.863 -15.511 13.401 1.00 68.62 259 ASN A O 1
ATOM 2048 N N . LYS A 1 260 ? 12.229 -14.031 11.748 1.00 66.94 260 LYS A N 1
ATOM 2049 C CA . LYS A 1 260 ? 13.506 -14.598 11.317 1.00 66.94 260 LYS A CA 1
ATOM 2050 C C . LYS A 1 260 ? 14.625 -13.599 11.622 1.00 66.94 260 LYS A C 1
ATOM 2052 O O . LYS A 1 260 ? 14.872 -12.707 10.820 1.00 66.94 260 LYS A O 1
ATOM 2057 N N . PRO A 1 261 ? 15.322 -13.725 12.767 1.00 63.91 261 PRO A N 1
ATOM 2058 C CA . PRO A 1 261 ? 16.396 -12.809 13.123 1.00 63.91 261 PRO A CA 1
ATOM 2059 C C . PRO A 1 261 ? 17.443 -12.725 12.014 1.00 63.91 261 PRO A C 1
ATOM 2061 O O . PRO A 1 261 ? 17.775 -13.739 11.393 1.00 63.91 261 PRO A O 1
ATOM 2064 N N . GLN A 1 262 ? 17.994 -11.534 11.800 1.00 51.94 262 GLN A N 1
ATOM 2065 C CA . GLN A 1 262 ? 19.041 -11.319 10.806 1.00 51.94 262 GLN A CA 1
ATOM 2066 C C . GLN A 1 262 ? 20.202 -12.309 11.018 1.00 51.94 262 GLN A C 1
ATOM 2068 O O . GLN A 1 262 ? 20.728 -12.450 12.123 1.00 51.94 262 GLN A O 1
ATOM 2073 N N . GLY A 1 263 ? 20.578 -13.038 9.961 1.00 55.44 263 GLY A N 1
ATOM 2074 C CA . GLY A 1 263 ? 21.612 -14.082 10.010 1.00 55.44 263 GLY A CA 1
ATOM 2075 C C . GLY A 1 263 ? 21.154 -15.447 10.552 1.00 55.44 263 GLY A C 1
ATOM 2076 O O . GLY A 1 263 ? 21.954 -16.384 10.575 1.00 55.44 263 GLY A O 1
ATOM 2077 N N . SER A 1 264 ? 19.887 -15.602 10.952 1.00 66.31 264 SER A N 1
ATOM 2078 C CA . SER A 1 264 ? 19.311 -16.888 11.363 1.00 66.31 264 SER A CA 1
ATOM 2079 C C . SER A 1 264 ? 18.903 -17.747 10.162 1.00 66.31 264 SER A C 1
ATOM 2081 O O . SER A 1 264 ? 18.342 -17.266 9.177 1.00 66.31 264 SER A O 1
ATOM 2083 N N . GLN A 1 265 ? 19.114 -19.060 10.280 1.00 70.50 265 GLN A N 1
ATOM 2084 C CA . GLN A 1 265 ? 18.620 -20.059 9.324 1.00 70.50 265 GLN A CA 1
ATOM 2085 C C . GLN A 1 265 ? 17.168 -20.492 9.605 1.00 70.50 265 GLN A C 1
ATOM 2087 O O . GLN A 1 265 ? 16.585 -21.216 8.803 1.00 70.50 265 GLN A O 1
ATOM 2092 N N . GLY A 1 266 ? 16.572 -20.067 10.727 1.00 72.06 266 GLY A N 1
ATOM 2093 C CA . GLY A 1 266 ? 15.240 -20.501 11.154 1.00 72.06 266 GLY A CA 1
ATOM 2094 C C . GLY A 1 266 ? 14.387 -19.393 11.766 1.00 72.06 266 GLY A C 1
ATOM 2095 O O . GLY A 1 266 ? 14.904 -18.415 12.313 1.00 72.06 266 GLY A O 1
ATOM 2096 N N . TYR A 1 267 ? 13.073 -19.587 11.676 1.00 73.38 267 TYR A N 1
ATOM 2097 C CA . TYR A 1 267 ? 12.066 -18.761 12.333 1.00 73.38 267 TYR A CA 1
ATOM 2098 C C . TYR A 1 267 ? 11.992 -19.087 13.827 1.00 73.38 267 TYR A C 1
ATOM 2100 O O . TYR A 1 267 ? 11.993 -20.259 14.212 1.00 73.38 267 TYR A O 1
ATOM 2108 N N . VAL A 1 268 ? 11.898 -18.055 14.664 1.00 75.81 268 VAL A N 1
ATOM 2109 C CA . VAL A 1 268 ? 11.705 -18.179 16.114 1.00 75.81 268 VAL A CA 1
ATOM 2110 C C . VAL A 1 268 ? 10.361 -17.573 16.518 1.00 75.81 268 VAL A C 1
ATOM 2112 O O . VAL A 1 268 ? 10.006 -16.511 16.002 1.00 75.81 268 VAL A O 1
ATOM 2115 N N . PRO A 1 269 ? 9.605 -18.209 17.432 1.00 74.81 269 PRO A N 1
ATOM 2116 C CA . PRO A 1 269 ? 8.384 -17.617 17.957 1.00 74.81 269 PRO A CA 1
ATOM 2117 C C . PRO A 1 269 ? 8.720 -16.315 18.685 1.00 74.81 269 PRO A C 1
ATOM 2119 O O . PRO A 1 269 ? 9.580 -16.306 19.568 1.00 74.81 269 PRO A O 1
ATOM 2122 N N . TYR A 1 270 ? 8.037 -15.231 18.334 1.00 70.25 270 TYR A N 1
ATOM 2123 C CA . TYR A 1 270 ? 8.191 -13.937 19.003 1.00 70.25 270 TYR A CA 1
ATOM 2124 C C . TYR A 1 270 ? 7.004 -13.625 19.929 1.00 70.25 270 TYR A C 1
ATOM 2126 O O . TYR A 1 270 ? 7.152 -12.916 20.923 1.00 70.25 270 TYR A O 1
ATOM 2134 N N . SER A 1 271 ? 5.832 -14.215 19.673 1.00 68.25 271 SER A N 1
ATOM 2135 C CA . SER A 1 271 ? 4.621 -13.985 20.464 1.00 68.25 271 SER A CA 1
ATOM 2136 C C . SER A 1 271 ? 3.726 -15.229 20.548 1.00 68.25 271 SER A C 1
ATOM 2138 O O . SER A 1 271 ? 3.665 -16.051 19.632 1.00 68.25 271 SER A O 1
ATOM 2140 N N . ALA A 1 272 ? 3.016 -15.379 21.671 1.00 69.56 272 ALA A N 1
ATOM 2141 C CA . ALA A 1 272 ? 2.011 -16.429 21.840 1.00 69.56 272 ALA A CA 1
ATOM 2142 C C . ALA A 1 272 ? 0.783 -16.181 20.942 1.00 69.56 272 ALA A C 1
ATOM 2144 O O . ALA A 1 272 ? 0.529 -15.052 20.512 1.00 69.56 272 ALA A O 1
ATOM 2145 N N . LEU A 1 273 ? 0.000 -17.238 20.694 1.00 78.81 273 LEU A N 1
ATOM 2146 C CA . LEU A 1 273 ? -1.227 -17.179 19.897 1.00 78.81 273 LEU A CA 1
ATOM 2147 C C . LEU A 1 273 ? -2.159 -16.067 20.417 1.00 78.81 273 LEU A C 1
ATOM 2149 O O . LEU A 1 273 ? -2.668 -16.154 21.535 1.00 78.81 273 LEU A O 1
ATOM 2153 N N . SER A 1 274 ? -2.378 -15.026 19.615 1.00 76.50 274 SER A N 1
ATOM 2154 C CA . SER A 1 274 ? -3.183 -13.862 20.004 1.00 76.50 274 SER A CA 1
ATOM 2155 C C . SER A 1 274 ? -3.889 -13.222 18.809 1.00 76.50 274 SER A C 1
ATOM 2157 O O . SER A 1 274 ? -3.427 -13.336 17.669 1.00 76.50 274 SER A O 1
ATOM 2159 N N . ALA A 1 275 ? -5.023 -12.567 19.079 1.00 82.81 275 ALA A N 1
ATOM 2160 C CA . ALA A 1 275 ? -5.686 -11.694 18.118 1.00 82.81 275 ALA A CA 1
ATOM 2161 C C . ALA A 1 275 ? -4.768 -10.506 17.800 1.00 82.81 275 ALA A C 1
ATOM 2163 O O . ALA A 1 275 ? -4.207 -9.882 18.706 1.00 82.81 275 ALA A O 1
ATOM 2164 N N . ARG A 1 276 ? -4.598 -10.205 16.514 1.00 79.94 276 ARG A N 1
ATOM 2165 C CA . ARG A 1 276 ? -3.622 -9.230 16.018 1.00 79.94 276 ARG A CA 1
ATOM 2166 C C . ARG A 1 276 ? -4.270 -7.904 15.731 1.00 79.94 276 ARG A C 1
ATOM 2168 O O . ARG A 1 276 ? -5.418 -7.865 15.317 1.00 79.94 276 ARG A O 1
ATOM 2175 N N . LYS A 1 277 ? -3.532 -6.820 15.952 1.00 82.88 277 LYS A N 1
ATOM 2176 C CA . LYS A 1 277 ? -3.992 -5.485 15.582 1.00 82.88 277 LYS A CA 1
ATOM 2177 C C . LYS A 1 277 ? -3.799 -5.281 14.085 1.00 82.88 277 LYS A C 1
ATOM 2179 O O . LYS A 1 277 ? -2.711 -5.513 13.572 1.00 82.88 277 LYS A O 1
ATOM 2184 N N . VAL A 1 278 ? -4.843 -4.797 13.434 1.00 85.25 278 VAL A N 1
ATOM 2185 C CA . VAL A 1 278 ? -4.816 -4.295 12.064 1.00 85.25 278 VAL A CA 1
ATOM 2186 C C . VAL A 1 278 ? -5.134 -2.811 12.149 1.00 85.25 278 VAL A C 1
ATOM 2188 O O . VAL A 1 278 ? -6.078 -2.397 12.827 1.00 85.25 278 VAL A O 1
ATOM 2191 N N . PHE A 1 279 ? -4.311 -2.001 11.505 1.00 86.56 279 PHE A N 1
ATOM 2192 C CA . PHE A 1 279 ? -4.440 -0.560 11.495 1.00 86.56 279 PHE A CA 1
ATOM 2193 C C . PHE A 1 279 ? -5.034 -0.152 10.157 1.00 86.56 279 PHE A C 1
ATOM 2195 O O . PHE A 1 279 ? -4.583 -0.579 9.091 1.00 86.56 279 PHE A O 1
ATOM 2202 N N . LEU A 1 280 ? -6.083 0.649 10.239 1.00 90.50 280 LEU A N 1
ATOM 2203 C CA . LEU A 1 280 ? -6.815 1.196 9.114 1.00 90.50 280 LEU A CA 1
ATOM 2204 C C . LEU A 1 280 ? -6.731 2.715 9.191 1.00 90.50 280 LEU A C 1
ATOM 2206 O O . LEU A 1 280 ? -6.591 3.279 10.274 1.00 90.50 280 LEU A O 1
ATOM 2210 N N . ILE A 1 281 ? -6.857 3.372 8.051 1.00 90.75 281 ILE A N 1
ATOM 2211 C CA . ILE A 1 281 ? -7.009 4.820 7.971 1.00 90.75 281 ILE A CA 1
ATOM 2212 C C . ILE A 1 281 ? -8.395 5.102 7.407 1.00 90.75 281 ILE A C 1
ATOM 2214 O O . ILE A 1 281 ? -8.728 4.625 6.321 1.00 90.75 281 ILE A O 1
ATOM 2218 N N . ASP A 1 282 ? -9.200 5.865 8.143 1.00 92.44 282 ASP A N 1
ATOM 2219 C CA . ASP A 1 282 ? -10.487 6.351 7.648 1.00 92.44 282 ASP A CA 1
ATOM 2220 C C . ASP A 1 282 ? -10.268 7.539 6.708 1.00 92.44 282 ASP A C 1
ATOM 2222 O O . ASP A 1 282 ? -9.951 8.652 7.138 1.00 92.44 282 ASP A O 1
ATOM 2226 N N . ILE A 1 283 ? -10.419 7.282 5.413 1.00 90.75 283 ILE A N 1
ATOM 2227 C CA . ILE A 1 283 ? -10.244 8.271 4.352 1.00 90.75 283 ILE A CA 1
ATOM 2228 C C . ILE A 1 283 ? -11.563 8.927 3.937 1.00 90.75 283 ILE A C 1
ATOM 2230 O O . ILE A 1 283 ? -11.575 9.644 2.943 1.00 90.75 283 ILE A O 1
ATOM 2234 N N . GLU A 1 284 ? -12.669 8.709 4.662 1.00 85.62 284 GLU A N 1
ATOM 2235 C CA . GLU A 1 284 ? -13.982 9.276 4.309 1.00 85.62 284 GLU A CA 1
ATOM 2236 C C . GLU A 1 284 ? -13.939 10.798 4.124 1.00 85.62 284 GLU A C 1
ATOM 2238 O O . GLU A 1 284 ? -14.651 11.333 3.288 1.00 85.62 284 GLU A O 1
ATOM 2243 N N . THR A 1 285 ? -13.071 11.505 4.850 1.00 75.19 285 THR A N 1
ATOM 2244 C CA . THR A 1 285 ? -12.904 12.960 4.705 1.00 75.19 285 THR A CA 1
ATOM 2245 C C . THR A 1 285 ? -12.307 13.398 3.363 1.00 75.19 285 THR A C 1
ATOM 2247 O O . THR A 1 285 ? -12.251 14.598 3.103 1.00 75.19 285 THR A O 1
ATOM 2250 N N . MET A 1 286 ? -11.845 12.454 2.539 1.00 74.00 286 MET A N 1
ATOM 2251 C CA . MET A 1 286 ? -11.199 12.679 1.242 1.00 74.00 286 MET A CA 1
ATOM 2252 C C . MET A 1 286 ? -11.959 12.043 0.066 1.00 74.00 286 MET A C 1
ATOM 2254 O O . MET A 1 286 ? -11.467 12.114 -1.059 1.00 74.00 286 MET A O 1
ATOM 2258 N N . LEU A 1 287 ? -13.102 11.394 0.322 1.00 62.28 287 LEU A N 1
ATOM 2259 C CA . LEU A 1 287 ? -13.989 10.789 -0.682 1.00 62.28 287 LEU A CA 1
ATOM 2260 C C . LEU A 1 287 ? -15.188 11.700 -0.964 1.00 62.28 287 LEU A C 1
ATOM 2262 O O . LEU A 1 287 ? -15.631 11.717 -2.134 1.00 62.28 287 LEU A O 1
#

Secondary structure (DSSP, 8-state):
--S-SS-PPBPPGGG--EEEEEE-SSTT-SSS--TT---SEEE-SS-EEE-S-TTB--SSSGGGGGGEEEEEE----EE-GGG--TTSEEEE---STT--EEEEPPHHHHHHHHHHHHHHHT---TTPPPP-TT--SEE-HHHHTTTEEPPGGGSPPGGGTTS--EEE-S--TTT--GGGS-TT--EEEEGGGG--EEEETTEEEEE-----TTHHHHHHHHHHHTS---HHHHHHHHHHHHHH-EEEEEEEEEEEEEE--TT-SS-EEEEEEEEEEEEEEE-GGG-

Radius of gyration: 18.31 Å; chains: 1; bounding box: 50×48×49 Å